Protein AF-0000000076640453 (afdb_homodimer)

Structure (mmCIF, N/CA/C/O backbone):
data_AF-0000000076640453-model_v1
#
loop_
_entity.id
_entity.type
_entity.pdbx_description
1 polymer 'DUF3467 domain-containing protein'
#
loop_
_atom_site.group_PDB
_atom_site.id
_atom_site.type_symbol
_atom_site.label_atom_id
_atom_site.label_alt_id
_atom_site.label_comp_id
_atom_site.label_asym_id
_atom_site.label_entity_id
_atom_site.label_seq_id
_atom_site.pdbx_PDB_ins_code
_atom_site.Cartn_x
_atom_site.Cartn_y
_atom_si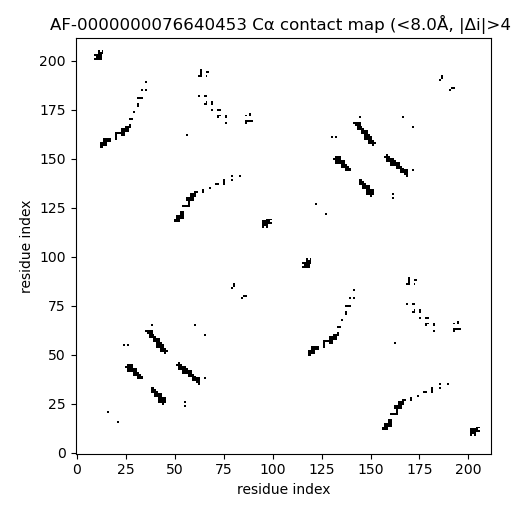te.Cartn_z
_atom_site.occupancy
_atom_site.B_iso_or_equiv
_atom_site.auth_seq_id
_atom_site.auth_comp_id
_atom_site.auth_asym_id
_atom_site.auth_atom_id
_atom_site.pdbx_PDB_model_num
ATOM 1 N N . MET A 1 1 ? 9.758 -6.062 50.562 1 27.89 1 MET A N 1
ATOM 2 C CA . MET A 1 1 ? 10.445 -5.559 49.375 1 27.89 1 MET A CA 1
ATOM 3 C C . MET A 1 1 ? 9.625 -5.84 48.125 1 27.89 1 MET A C 1
ATOM 5 O O . MET A 1 1 ? 9.312 -6.992 47.812 1 27.89 1 MET A O 1
ATOM 9 N N . ALA A 1 2 ? 8.633 -5.082 47.75 1 31.97 2 ALA A N 1
ATOM 10 C CA . ALA A 1 2 ? 7.531 -5.254 46.812 1 31.97 2 ALA A CA 1
ATOM 11 C C . ALA A 1 2 ? 8.047 -5.664 45.438 1 31.97 2 ALA A C 1
ATOM 13 O O . ALA A 1 2 ? 9.023 -5.102 44.938 1 31.97 2 ALA A O 1
ATOM 14 N N . ASP A 1 3 ? 8.039 -6.996 45.031 1 33.72 3 ASP A N 1
ATOM 15 C CA . ASP A 1 3 ? 8.477 -7.68 43.844 1 33.72 3 ASP A CA 1
ATOM 16 C C . ASP A 1 3 ? 8 -6.945 42.594 1 33.72 3 ASP A C 1
ATOM 18 O O . ASP A 1 3 ? 6.797 -6.785 42.375 1 33.72 3 ASP A O 1
ATOM 22 N N . GLN A 1 4 ? 8.516 -5.703 42.312 1 32.06 4 GLN A N 1
ATOM 23 C CA . GLN A 1 4 ? 8.484 -4.945 41.062 1 32.06 4 GLN A CA 1
ATOM 24 C C . GLN A 1 4 ? 8.562 -5.871 39.844 1 32.06 4 GLN A C 1
ATOM 26 O O . GLN A 1 4 ? 9.609 -5.988 39.219 1 32.06 4 GLN A O 1
ATOM 31 N N . THR A 1 5 ? 8.336 -7.168 40.031 1 32.59 5 THR A N 1
ATOM 32 C CA . THR A 1 5 ? 8.242 -7.988 38.844 1 32.59 5 THR A CA 1
ATOM 33 C C . THR A 1 5 ? 7.402 -7.293 37.781 1 32.59 5 THR A C 1
ATOM 35 O O . THR A 1 5 ? 6.176 -7.23 37.906 1 32.59 5 THR A O 1
ATOM 38 N N . GLN A 1 6 ? 7.703 -5.969 37.656 1 31.91 6 GLN A N 1
ATOM 39 C CA . GLN A 1 6 ? 7.145 -5.281 36.5 1 31.91 6 GLN A CA 1
ATOM 40 C C . GLN A 1 6 ? 6.957 -6.242 35.344 1 31.91 6 GLN A C 1
ATOM 42 O O . GLN A 1 6 ? 7.922 -6.832 34.844 1 31.91 6 GLN A O 1
ATOM 47 N N . ASP A 1 7 ? 6.109 -7.242 35.5 1 33.09 7 ASP A N 1
ATOM 48 C CA . ASP A 1 7 ? 5.637 -8.125 34.438 1 33.09 7 ASP A CA 1
ATOM 49 C C . ASP A 1 7 ? 5.805 -7.469 33.062 1 33.09 7 ASP A C 1
ATOM 51 O O . ASP A 1 7 ? 5.203 -6.43 32.781 1 33.09 7 ASP A O 1
ATOM 55 N N . MET A 1 8 ? 7.012 -7.238 32.625 1 33.31 8 MET A N 1
ATOM 56 C CA . MET A 1 8 ? 7.27 -6.855 31.234 1 33.31 8 MET A CA 1
ATOM 57 C C . MET A 1 8 ? 6.195 -7.41 30.312 1 33.31 8 MET A C 1
ATOM 59 O O . MET A 1 8 ? 6.148 -8.617 30.062 1 33.31 8 MET A O 1
ATOM 63 N N . LYS A 1 9 ? 4.965 -7.324 30.609 1 36.38 9 LYS A N 1
ATOM 64 C CA . LYS A 1 9 ? 3.846 -7.73 29.766 1 36.38 9 LYS A CA 1
ATOM 65 C C . LYS A 1 9 ? 4.25 -7.754 28.297 1 36.38 9 LYS A C 1
ATOM 67 O O . LYS A 1 9 ? 4.965 -6.867 27.828 1 36.38 9 LYS A O 1
ATOM 72 N N . GLN A 1 10 ? 4.559 -8.719 27.594 1 39.94 10 GLN A N 1
ATOM 73 C CA . GLN A 1 10 ? 4.859 -9.023 26.203 1 39.94 10 GLN A CA 1
ATOM 74 C C . GLN A 1 10 ? 4.254 -7.98 25.266 1 39.94 10 GLN A C 1
ATOM 76 O O . GLN A 1 10 ? 3.064 -7.668 25.359 1 39.94 10 GLN A O 1
ATOM 81 N N . GLY A 1 11 ? 4.977 -6.836 24.891 1 45.69 11 GLY A N 1
ATOM 82 C CA . GLY A 1 11 ? 4.879 -5.473 24.406 1 45.69 11 GLY A CA 1
ATOM 83 C C . GLY A 1 11 ? 3.855 -5.305 23.297 1 45.69 11 GLY A C 1
ATOM 84 O O . GLY A 1 11 ? 4.148 -5.562 22.125 1 45.69 11 GLY A O 1
ATOM 85 N N . GLN A 1 12 ? 2.588 -5.645 23.438 1 55.88 12 GLN A N 1
ATOM 86 C CA . GLN A 1 12 ? 1.529 -5.352 22.469 1 55.88 12 GLN A CA 1
ATOM 87 C C . GLN A 1 12 ? 1.589 -3.898 22.016 1 55.88 12 GLN A C 1
ATOM 89 O O . GLN A 1 12 ? 1.534 -2.979 22.828 1 55.88 12 GLN A O 1
ATOM 94 N N . VAL A 1 13 ? 2.305 -3.695 20.891 1 65.56 13 VAL A N 1
ATOM 95 C CA . VAL A 1 13 ? 2.361 -2.346 20.344 1 65.56 13 VAL A CA 1
ATOM 96 C C . VAL A 1 13 ? 0.947 -1.814 20.125 1 65.56 13 VAL A C 1
ATOM 98 O O . VAL A 1 13 ? 0.112 -2.48 19.5 1 65.56 13 VAL A O 1
ATOM 101 N N . GLU A 1 14 ? 0.55 -0.995 20.953 1 85.56 14 GLU A N 1
ATOM 102 C CA . GLU A 1 14 ? -0.706 -0.286 20.719 1 85.56 14 GLU A CA 1
ATOM 103 C C . GLU A 1 14 ? -0.638 0.571 19.469 1 85.56 14 GLU A C 1
ATOM 105 O O . GLU A 1 14 ? 0.328 1.311 19.266 1 85.56 14 GLU A O 1
ATOM 110 N N . ILE A 1 15 ? -1.618 0.378 18.578 1 91.31 15 ILE A N 1
ATOM 111 C CA . ILE A 1 15 ? -1.648 1.134 17.328 1 91.31 15 ILE A CA 1
ATOM 112 C C . ILE A 1 15 ? -2.586 2.33 17.469 1 91.31 15 ILE A C 1
ATOM 114 O O . ILE A 1 15 ? -3.744 2.178 17.875 1 91.31 15 ILE A O 1
ATOM 118 N N . GLU A 1 16 ? -2.039 3.457 17.328 1 94.31 16 GLU A N 1
ATOM 119 C CA . GLU A 1 16 ? -2.824 4.688 17.328 1 94.31 16 GLU A CA 1
ATOM 120 C C . GLU A 1 16 ? -3.262 5.059 15.914 1 94.31 16 GLU A C 1
ATOM 122 O O . GLU A 1 16 ? -2.459 5.016 14.984 1 94.31 16 GLU A O 1
ATOM 127 N N . LEU A 1 17 ? -4.535 5.445 15.797 1 95.81 17 LEU A N 1
ATOM 128 C CA . LEU A 1 17 ? -5.105 5.902 14.539 1 95.81 17 LEU A CA 1
ATOM 129 C C . LEU A 1 17 ? -5.477 7.379 14.609 1 95.81 17 LEU A C 1
ATOM 131 O O . LEU A 1 17 ? -6.512 7.738 15.172 1 95.81 17 LEU A O 1
ATOM 135 N N . PRO A 1 18 ? -4.648 8.219 14.023 1 95.5 18 PRO A N 1
ATOM 136 C CA . PRO A 1 18 ? -4.996 9.641 14.031 1 95.5 18 PRO A CA 1
ATOM 137 C C . PRO A 1 18 ? -6.312 9.93 13.312 1 95.5 18 PRO A C 1
ATOM 139 O O . PRO A 1 18 ? -6.637 9.266 12.32 1 95.5 18 PRO A O 1
ATOM 142 N N . GLU A 1 19 ? -6.969 10.93 13.75 1 95.19 19 GLU A N 1
ATOM 143 C CA . GLU A 1 19 ? -8.258 11.312 13.188 1 95.19 19 GLU A CA 1
ATOM 144 C C . GLU A 1 19 ? -8.141 11.617 11.695 1 95.19 19 GLU A C 1
ATOM 146 O O . GLU A 1 19 ? -9.023 11.258 10.914 1 95.19 19 GLU A O 1
ATOM 151 N N . GLU A 1 20 ? -7.043 12.227 11.305 1 95.12 20 GLU A N 1
ATOM 152 C CA . GLU A 1 20 ? -6.859 12.656 9.922 1 95.12 20 GLU A CA 1
ATOM 153 C C . GLU A 1 20 ? -6.738 11.461 8.984 1 95.12 20 GLU A C 1
ATOM 155 O O . GLU A 1 20 ? -6.961 11.586 7.777 1 95.12 20 GLU A O 1
ATOM 160 N N . GLU A 1 21 ? -6.445 10.289 9.586 1 96.94 21 GLU A N 1
ATOM 161 C CA . GLU A 1 21 ? -6.277 9.094 8.766 1 96.94 21 GLU A CA 1
ATOM 162 C C . GLU A 1 21 ? -7.441 8.125 8.953 1 96.94 21 GLU A C 1
ATOM 164 O O . GLU A 1 21 ? -7.523 7.098 8.273 1 96.94 21 GLU A O 1
ATOM 169 N N . ALA A 1 22 ? -8.32 8.43 9.844 1 95.56 22 ALA A N 1
ATOM 170 C CA . ALA A 1 22 ? -9.344 7.484 10.273 1 95.56 22 ALA A CA 1
ATOM 171 C C . ALA A 1 22 ? -10.289 7.137 9.133 1 95.56 22 ALA A C 1
ATOM 173 O O . ALA A 1 22 ? -10.719 5.984 9 1 95.56 22 ALA A O 1
ATOM 174 N N . SER A 1 23 ? -10.57 8.055 8.305 1 96.06 23 SER A N 1
ATOM 175 C CA . SER A 1 23 ? -11.516 7.824 7.215 1 96.06 23 SER A CA 1
ATOM 176 C C . SER A 1 23 ? -10.836 7.125 6.039 1 96.06 23 SER A C 1
ATOM 178 O O . SER A 1 23 ? -11.5 6.496 5.219 1 96.06 23 SER A O 1
ATOM 180 N N . GLY A 1 24 ? -9.5 7.234 5.98 1 97.94 24 GLY A N 1
ATOM 181 C CA . GLY A 1 24 ? -8.75 6.645 4.883 1 97.94 24 GLY A CA 1
ATOM 182 C C . GLY A 1 24 ? -8.773 7.484 3.621 1 97.94 24 GLY A C 1
ATOM 183 O O . GLY A 1 24 ? -9.539 8.445 3.525 1 97.94 24 GLY A O 1
ATOM 184 N N . THR A 1 25 ? -7.922 7.156 2.756 1 98.38 25 THR A N 1
ATOM 185 C CA . THR A 1 25 ? -7.844 7.805 1.45 1 98.38 25 THR A CA 1
ATOM 186 C C . THR A 1 25 ? -8.016 6.785 0.329 1 98.38 25 THR A C 1
ATOM 188 O O . THR A 1 25 ? -7.348 5.746 0.32 1 98.38 25 THR A O 1
ATOM 191 N N . TYR A 1 26 ? -8.867 7.082 -0.563 1 97.56 26 TYR A N 1
ATOM 192 C CA . TYR A 1 26 ? -9.164 6.18 -1.67 1 97.56 26 TYR A CA 1
ATOM 193 C C . TYR A 1 26 ? -8.109 6.289 -2.762 1 97.56 26 TYR A C 1
ATOM 195 O O . TYR A 1 26 ? -7.633 7.383 -3.066 1 97.56 26 TYR A O 1
ATOM 203 N N . SER A 1 27 ? -7.781 5.145 -3.332 1 97.81 27 SER A N 1
ATOM 204 C CA . SER A 1 27 ? -6.934 5.086 -4.52 1 97.81 27 SER A CA 1
ATOM 205 C C . SER A 1 27 ? -7.402 4.004 -5.48 1 97.81 27 SER A C 1
ATOM 207 O O . SER A 1 27 ? -7.77 2.904 -5.055 1 97.81 27 SER A O 1
ATOM 209 N N . ASN A 1 28 ? -7.359 4.402 -6.77 1 95.56 28 ASN A N 1
ATOM 210 C CA . ASN A 1 28 ? -7.758 3.41 -7.762 1 95.56 28 ASN A CA 1
ATOM 211 C C . ASN A 1 28 ? -6.605 3.049 -8.688 1 95.56 28 ASN A C 1
ATOM 213 O O . ASN A 1 28 ? -6.77 2.244 -9.609 1 95.56 28 ASN A O 1
ATOM 217 N N . LEU A 1 29 ? -5.508 3.564 -8.477 1 94.75 29 LEU A N 1
ATOM 218 C CA . LEU A 1 29 ? -4.285 3.27 -9.211 1 94.75 29 LEU A CA 1
ATOM 219 C C . LEU A 1 29 ? -3.068 3.334 -8.297 1 94.75 29 LEU A C 1
ATOM 221 O O . LEU A 1 29 ? -2.998 4.188 -7.41 1 94.75 29 LEU A O 1
ATOM 225 N N . VAL A 1 30 ? -2.1 2.416 -8.547 1 97.5 30 VAL A N 1
ATOM 226 C CA . VAL A 1 30 ? -0.835 2.471 -7.82 1 97.5 30 VAL A CA 1
ATOM 227 C C . VAL A 1 30 ? 0.33 2.305 -8.789 1 97.5 30 VAL A C 1
ATOM 229 O O . VAL A 1 30 ? 0.356 1.36 -9.586 1 97.5 30 VAL A O 1
ATOM 232 N N . MET A 1 31 ? 1.195 3.232 -8.656 1 97.5 31 MET A N 1
ATOM 233 C CA . MET A 1 31 ? 2.438 3.109 -9.414 1 97.5 31 MET A CA 1
ATOM 234 C C . MET A 1 31 ? 3.594 2.705 -8.508 1 97.5 31 MET A C 1
ATOM 236 O O . MET A 1 31 ? 3.787 3.301 -7.441 1 97.5 31 MET A O 1
ATOM 240 N N . ILE A 1 32 ? 4.367 1.732 -8.977 1 98.44 32 ILE A N 1
ATOM 241 C CA . ILE A 1 32 ? 5.441 1.188 -8.148 1 98.44 32 ILE A CA 1
ATOM 242 C C . ILE A 1 32 ? 6.785 1.438 -8.82 1 98.44 32 ILE A C 1
ATOM 244 O O . ILE A 1 32 ? 6.945 1.179 -10.016 1 98.44 32 ILE A O 1
ATOM 248 N N . SER A 1 33 ? 7.676 1.973 -8.086 1 97.56 33 SER A N 1
ATOM 249 C CA . SER A 1 33 ? 9.078 2.092 -8.484 1 97.56 33 SER A CA 1
ATOM 250 C C . SER A 1 33 ? 10.008 1.594 -7.379 1 97.56 33 SER A C 1
ATOM 252 O O . SER A 1 33 ? 9.586 1.443 -6.23 1 97.56 33 SER A O 1
ATOM 254 N N . HIS A 1 34 ? 11.242 1.23 -7.7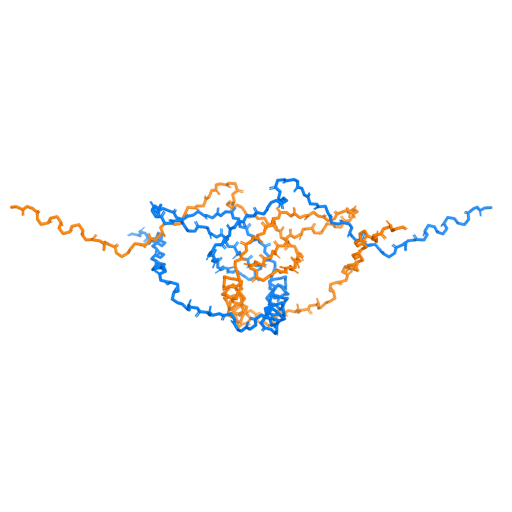85 1 97.38 34 HIS A N 1
ATOM 255 C CA . HIS A 1 34 ? 12.156 0.744 -6.762 1 97.38 34 HIS A CA 1
ATOM 256 C C . HIS A 1 34 ? 13.602 1.092 -7.105 1 97.38 34 HIS A C 1
ATOM 258 O O . HIS A 1 34 ? 13.922 1.354 -8.266 1 97.38 34 HIS A O 1
ATOM 264 N N . SER A 1 35 ? 14.375 1.232 -6.098 1 96.25 35 SER A N 1
ATOM 265 C CA . SER A 1 35 ? 15.836 1.237 -6.129 1 96.25 35 SER A CA 1
ATOM 266 C C . SER A 1 35 ? 16.406 0.044 -5.371 1 96.25 35 SER A C 1
ATOM 268 O O . SER A 1 35 ? 15.672 -0.856 -4.969 1 96.25 35 SER A O 1
ATOM 270 N N . ALA A 1 36 ? 17.719 -0.018 -5.199 1 95.38 36 ALA A N 1
ATOM 271 C CA . ALA A 1 36 ? 18.344 -1.121 -4.473 1 95.38 36 ALA A CA 1
ATOM 272 C C . ALA A 1 36 ? 17.953 -1.103 -3 1 95.38 36 ALA A C 1
ATOM 274 O O . ALA A 1 36 ? 17.953 -2.145 -2.338 1 95.38 36 ALA A O 1
ATOM 275 N N . SER A 1 37 ? 17.516 0.067 -2.547 1 95.81 37 SER A N 1
ATOM 276 C CA . SER A 1 37 ? 17.328 0.171 -1.103 1 95.81 37 SER A CA 1
ATOM 277 C C . SER A 1 37 ? 15.875 0.426 -0.74 1 95.81 37 SER A C 1
ATOM 279 O O . SER A 1 37 ? 15.484 0.285 0.421 1 95.81 37 SER A O 1
ATOM 281 N N . GLU A 1 38 ? 15.031 0.809 -1.772 1 97.25 38 GLU A N 1
ATOM 282 C CA . GLU A 1 38 ? 13.672 1.191 -1.382 1 97.25 38 GLU A CA 1
ATOM 283 C C . GLU A 1 38 ? 12.672 0.87 -2.484 1 97.25 38 GLU A C 1
ATOM 285 O O . GLU A 1 38 ? 13.039 0.782 -3.658 1 97.25 38 GLU A O 1
ATOM 290 N N . PHE A 1 39 ? 11.445 0.645 -2.066 1 98.56 39 PHE A N 1
ATOM 291 C CA . PHE A 1 39 ? 10.25 0.616 -2.902 1 98.56 39 PHE A CA 1
ATOM 292 C C . PHE A 1 39 ? 9.383 1.842 -2.646 1 98.56 39 PHE A C 1
ATOM 294 O O . PHE A 1 39 ? 9.18 2.238 -1.498 1 98.56 39 PHE A O 1
ATOM 301 N N . ILE A 1 40 ? 8.938 2.438 -3.756 1 98.69 40 ILE A N 1
ATOM 302 C CA . ILE A 1 40 ? 8.039 3.582 -3.68 1 98.69 40 ILE A CA 1
ATOM 303 C C . ILE A 1 40 ? 6.68 3.211 -4.273 1 98.69 40 ILE A C 1
ATOM 305 O O . ILE A 1 40 ? 6.605 2.723 -5.402 1 98.69 40 ILE A O 1
ATOM 309 N N . LEU A 1 41 ? 5.641 3.369 -3.467 1 98.81 41 LEU A N 1
ATOM 310 C CA . LEU A 1 41 ? 4.266 3.186 -3.922 1 98.81 41 LEU A CA 1
ATOM 311 C C . LEU A 1 41 ? 3.537 4.523 -4 1 98.81 41 LEU A C 1
ATOM 313 O O . LEU A 1 41 ? 3.234 5.133 -2.973 1 98.81 41 LEU A O 1
ATOM 317 N N . ASP A 1 42 ? 3.254 4.977 -5.168 1 98.44 42 ASP A N 1
ATOM 318 C CA . ASP A 1 42 ? 2.414 6.156 -5.367 1 98.44 42 ASP A CA 1
ATOM 319 C C . ASP A 1 42 ? 0.951 5.762 -5.551 1 98.44 42 ASP A C 1
ATOM 321 O O . ASP A 1 42 ? 0.575 5.215 -6.59 1 98.44 42 ASP A O 1
ATOM 325 N N . PHE A 1 43 ? 0.174 6.016 -4.531 1 98.56 43 PHE A N 1
ATOM 326 C CA . PHE A 1 43 ? -1.268 5.828 -4.637 1 98.56 43 PHE A CA 1
ATOM 327 C C . PHE A 1 43 ? -1.918 7.016 -5.336 1 98.56 43 PHE A C 1
ATOM 329 O O . PHE A 1 43 ? -1.743 8.164 -4.914 1 98.56 43 PHE A O 1
ATOM 336 N N . ILE A 1 44 ? -2.697 6.684 -6.375 1 97.25 44 ILE A N 1
ATOM 337 C CA . ILE A 1 44 ? -3.236 7.73 -7.238 1 97.25 44 ILE A CA 1
ATOM 338 C C . ILE A 1 44 ? -4.754 7.582 -7.34 1 97.25 44 ILE A C 1
ATOM 340 O O . ILE A 1 44 ? -5.27 6.465 -7.402 1 97.25 44 ILE A O 1
ATOM 344 N N . SER A 1 45 ? -5.387 8.711 -7.305 1 95.19 45 SER A N 1
ATOM 345 C CA . SER A 1 45 ? -6.816 8.75 -7.59 1 95.19 45 SER A CA 1
ATOM 346 C C . SER A 1 45 ? -7.09 9.398 -8.945 1 95.19 45 SER A C 1
ATOM 348 O O . SER A 1 45 ? -6.801 10.578 -9.148 1 95.19 45 SER A O 1
ATOM 350 N N . VAL A 1 46 ? -7.598 8.602 -9.82 1 92.12 46 VAL A N 1
ATOM 351 C CA . VAL A 1 46 ? -7.973 9.07 -11.148 1 92.12 46 VAL A CA 1
ATOM 352 C C . VAL A 1 46 ? -9.469 9.391 -11.18 1 92.12 46 VAL A C 1
ATOM 354 O O . VAL A 1 46 ? -10.297 8.539 -10.852 1 92.12 46 VAL A O 1
ATOM 357 N N . MET A 1 47 ? -9.727 10.648 -11.445 1 87.25 47 MET A N 1
ATOM 358 C CA . MET A 1 47 ? -11.125 11.062 -11.492 1 87.25 47 MET A CA 1
ATOM 359 C C . MET A 1 47 ? -11.562 11.367 -12.922 1 87.25 47 MET A C 1
ATOM 361 O O . MET A 1 47 ? -10.844 12.047 -13.656 1 87.25 47 MET A O 1
ATOM 365 N N . PRO A 1 48 ? -12.773 10.836 -13.266 1 84.5 48 PRO A N 1
ATOM 366 C CA . PRO A 1 48 ? -13.289 11.195 -14.594 1 84.5 48 PRO A CA 1
ATOM 367 C C . PRO A 1 48 ? -13.477 12.703 -14.766 1 84.5 48 PRO A C 1
ATOM 369 O O . PRO A 1 48 ? -13.922 13.383 -13.836 1 84.5 48 PRO A O 1
ATOM 372 N N . GLY A 1 49 ? -13.016 13.219 -15.875 1 80.75 49 GLY A N 1
ATOM 373 C CA . GLY A 1 49 ? -13.242 14.617 -16.172 1 80.75 49 GLY A CA 1
ATOM 374 C C . GLY A 1 49 ? -12.109 15.523 -15.719 1 80.75 49 GLY A C 1
ATOM 375 O O . GLY A 1 49 ? -12.117 16.719 -15.984 1 80.75 49 GLY A O 1
ATOM 376 N N . ARG A 1 50 ? -11.289 14.984 -14.891 1 82.31 50 ARG A N 1
ATOM 377 C CA . ARG A 1 50 ? -10.133 15.766 -14.461 1 82.31 50 ARG A CA 1
ATOM 378 C C . ARG A 1 50 ? -8.906 15.438 -15.312 1 82.31 50 ARG A C 1
ATOM 380 O O . ARG A 1 50 ? -8.625 14.273 -15.57 1 82.31 50 ARG A O 1
ATOM 387 N N . PRO A 1 51 ? -8.266 16.453 -15.852 1 79.19 51 PRO A N 1
ATOM 388 C CA . PRO A 1 51 ? -7.141 16.203 -16.766 1 79.19 51 PRO A CA 1
ATOM 389 C C . PRO A 1 51 ? -5.93 15.602 -16.062 1 79.19 51 PRO A C 1
ATOM 391 O O . PRO A 1 51 ? -5.082 14.984 -16.703 1 79.19 51 PRO A O 1
ATOM 394 N N . LYS A 1 52 ? -5.828 15.906 -14.766 1 87.81 52 LYS A N 1
ATOM 395 C CA . LYS A 1 52 ? -4.664 15.391 -14.055 1 87.81 52 LYS A CA 1
ATOM 396 C C . LYS A 1 52 ? -5.082 14.406 -12.961 1 87.81 52 LYS A C 1
ATOM 398 O O . LYS A 1 52 ? -6.102 14.602 -12.297 1 87.81 52 LYS A O 1
ATOM 403 N N . ALA A 1 53 ? -4.27 13.352 -12.859 1 91.06 53 ALA A N 1
ATOM 404 C CA . ALA A 1 53 ? -4.391 12.461 -11.711 1 91.06 53 ALA A CA 1
ATOM 405 C C . ALA A 1 53 ? -3.492 12.914 -10.562 1 91.06 53 ALA A C 1
ATOM 407 O O . ALA A 1 53 ? -2.463 13.555 -10.789 1 91.06 53 ALA A O 1
ATOM 408 N N . LYS A 1 54 ? -3.91 12.656 -9.375 1 94.06 54 LYS A N 1
ATOM 409 C CA . LYS A 1 54 ? -3.186 13.164 -8.211 1 94.06 54 LYS A CA 1
ATOM 410 C C . LYS A 1 54 ? -2.652 12.016 -7.359 1 94.06 54 LYS A C 1
ATOM 412 O O . LYS A 1 54 ? -3.377 11.062 -7.074 1 94.06 54 LYS A O 1
ATOM 417 N N . VAL A 1 55 ? -1.345 12.133 -7.02 1 97.5 55 VAL A N 1
ATOM 418 C CA . VAL A 1 55 ? -0.821 11.258 -5.977 1 97.5 55 VAL A CA 1
ATOM 419 C C . VAL A 1 55 ? -1.417 11.656 -4.625 1 97.5 55 VAL A C 1
ATOM 421 O O . VAL A 1 55 ? -1.158 12.75 -4.125 1 97.5 55 VAL A O 1
ATOM 424 N N . VAL A 1 56 ? -2.195 10.781 -4.078 1 97.69 56 VAL A N 1
ATOM 425 C CA . VAL A 1 56 ? -2.863 11.102 -2.822 1 97.69 56 VAL A CA 1
ATOM 426 C C . VAL A 1 56 ? -1.961 10.734 -1.647 1 97.69 56 VAL A C 1
ATOM 428 O O . VAL A 1 56 ? -1.99 11.391 -0.604 1 97.69 56 VAL A O 1
ATOM 431 N N . LYS A 1 57 ? -1.188 9.578 -1.821 1 98.5 57 LYS A N 1
ATOM 432 C CA . LYS A 1 57 ? -0.194 9.18 -0.83 1 98.5 57 LYS A CA 1
ATOM 433 C C . LYS A 1 57 ? 0.998 8.492 -1.491 1 98.5 57 LYS A C 1
ATOM 435 O O . LYS A 1 57 ? 0.827 7.699 -2.42 1 98.5 57 LYS A O 1
ATOM 440 N N . ARG A 1 58 ? 2.191 8.898 -0.996 1 98.81 58 ARG A N 1
ATOM 441 C CA . ARG A 1 58 ? 3.406 8.203 -1.403 1 98.81 58 ARG A CA 1
ATOM 442 C C . ARG A 1 58 ? 4.035 7.461 -0.227 1 98.81 58 ARG A C 1
ATOM 444 O O . ARG A 1 58 ? 4.367 8.07 0.791 1 98.81 58 ARG A O 1
ATOM 451 N N . MET A 1 59 ? 4.117 6.113 -0.388 1 98.81 59 MET A N 1
ATOM 452 C CA . MET A 1 59 ? 4.684 5.289 0.676 1 98.81 59 MET A CA 1
ATOM 453 C C . MET A 1 59 ? 6.09 4.82 0.31 1 98.81 59 MET A C 1
ATOM 455 O O . MET A 1 59 ? 6.352 4.477 -0.844 1 98.81 59 MET A O 1
ATOM 459 N N . VAL A 1 60 ? 6.922 4.809 1.296 1 98.75 60 VAL 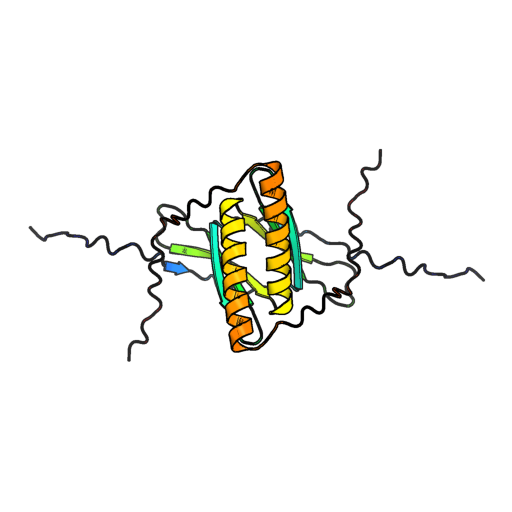A N 1
ATOM 460 C CA . VAL A 1 60 ? 8.289 4.324 1.128 1 98.75 60 VAL A CA 1
ATOM 461 C C . VAL A 1 60 ? 8.508 3.09 2 1 98.75 60 VAL A C 1
ATOM 463 O O . VAL A 1 60 ? 8.289 3.133 3.213 1 98.75 60 VAL A O 1
ATOM 466 N N . LEU A 1 61 ? 8.969 1.992 1.409 1 98 61 LEU A N 1
ATOM 467 C CA . LEU A 1 61 ? 9.227 0.731 2.096 1 98 61 LEU A CA 1
ATOM 468 C C . LEU A 1 61 ? 10.617 0.202 1.764 1 98 61 LEU A C 1
ATOM 470 O O . LEU A 1 61 ? 11.164 0.505 0.701 1 98 61 LEU A O 1
ATOM 474 N N . THR A 1 62 ? 11.148 -0.556 2.656 1 97.12 62 THR A N 1
ATOM 475 C CA . THR A 1 62 ? 12.312 -1.352 2.285 1 97.12 62 THR A CA 1
ATOM 476 C C . THR A 1 62 ? 11.906 -2.537 1.416 1 97.12 62 THR A C 1
ATOM 478 O O . THR A 1 62 ? 10.727 -2.9 1.368 1 97.12 62 THR A O 1
ATOM 481 N N . PRO A 1 63 ? 12.844 -3.145 0.751 1 97.56 63 PRO A N 1
ATOM 482 C CA . PRO A 1 63 ? 12.531 -4.336 -0.042 1 97.56 63 PRO A CA 1
ATOM 483 C C . PRO A 1 63 ? 11.906 -5.453 0.791 1 97.56 63 PRO A C 1
ATOM 485 O O . PRO A 1 63 ? 10.938 -6.082 0.357 1 97.56 63 PRO A O 1
ATOM 488 N N . ASP A 1 64 ? 12.398 -5.609 1.965 1 95.88 64 ASP A N 1
ATOM 489 C CA . ASP A 1 64 ? 11.836 -6.625 2.85 1 95.88 64 ASP A CA 1
ATOM 490 C C . ASP A 1 64 ? 10.383 -6.328 3.184 1 95.88 64 ASP A C 1
ATOM 492 O O . ASP A 1 64 ? 9.523 -7.215 3.109 1 95.88 64 ASP A O 1
ATOM 496 N N . HIS A 1 65 ? 10.125 -5.105 3.525 1 96.38 65 HIS A N 1
ATOM 497 C CA . HIS A 1 65 ? 8.773 -4.715 3.902 1 96.38 65 HIS A CA 1
ATOM 498 C C . HIS A 1 65 ? 7.828 -4.777 2.707 1 96.38 65 HIS A C 1
ATOM 500 O O . HIS A 1 65 ? 6.652 -5.121 2.855 1 96.38 65 HIS A O 1
ATOM 506 N N . ALA A 1 66 ? 8.32 -4.43 1.53 1 97.81 66 ALA A N 1
ATOM 507 C CA . ALA A 1 66 ? 7.523 -4.535 0.313 1 97.81 66 ALA A CA 1
ATOM 508 C C . ALA A 1 66 ? 7.141 -5.984 0.033 1 97.81 66 ALA A C 1
ATOM 510 O O . ALA A 1 66 ? 5.996 -6.273 -0.321 1 97.81 66 ALA A O 1
ATOM 511 N N . LYS A 1 67 ? 8.086 -6.859 0.228 1 97.38 67 LYS A N 1
ATOM 512 C CA . LYS A 1 67 ? 7.824 -8.281 0.017 1 97.38 67 LYS A CA 1
ATOM 513 C C . LYS A 1 67 ? 6.805 -8.805 1.021 1 97.38 67 LYS A C 1
ATOM 515 O O . LYS A 1 67 ? 5.902 -9.562 0.658 1 97.38 67 LYS A O 1
ATOM 520 N N . ARG A 1 68 ? 6.945 -8.438 2.223 1 96.62 68 ARG A N 1
ATOM 521 C CA . ARG A 1 68 ? 5.977 -8.82 3.246 1 96.62 68 ARG A CA 1
ATOM 522 C C . ARG A 1 68 ? 4.582 -8.312 2.9 1 96.62 68 ARG A C 1
ATOM 524 O O . ARG A 1 68 ? 3.594 -9.031 3.076 1 96.62 68 ARG A O 1
ATOM 531 N N . LEU A 1 69 ? 4.531 -7.062 2.467 1 97.44 69 LEU A N 1
ATOM 532 C CA . LEU A 1 69 ? 3.248 -6.516 2.049 1 97.44 69 LEU A CA 1
ATOM 533 C C . LEU A 1 69 ? 2.645 -7.34 0.919 1 97.44 69 LEU A C 1
ATOM 535 O O . LEU A 1 69 ? 1.454 -7.66 0.945 1 97.44 69 LEU A O 1
ATOM 539 N N . ALA A 1 70 ? 3.443 -7.66 -0.068 1 97.75 70 ALA A N 1
ATOM 540 C CA . ALA A 1 70 ? 2.963 -8.438 -1.205 1 97.75 70 ALA A CA 1
ATOM 541 C C . ALA A 1 70 ? 2.391 -9.781 -0.749 1 97.75 70 ALA A C 1
ATOM 543 O O . ALA A 1 70 ? 1.316 -10.188 -1.196 1 97.75 70 ALA A O 1
ATOM 544 N N . ASN A 1 71 ? 3.107 -10.43 0.132 1 96.94 71 ASN A N 1
ATOM 545 C CA . ASN A 1 71 ? 2.66 -11.719 0.644 1 96.94 71 ASN A CA 1
ATOM 546 C C . ASN A 1 71 ? 1.356 -11.594 1.428 1 96.94 71 ASN A C 1
ATOM 548 O O . ASN A 1 71 ? 0.438 -12.398 1.25 1 96.94 71 ASN A O 1
ATOM 552 N N . ALA A 1 72 ? 1.325 -10.602 2.291 1 97.19 72 ALA A N 1
ATOM 553 C CA . ALA A 1 72 ? 0.128 -10.367 3.096 1 97.19 72 ALA A CA 1
ATOM 554 C C . ALA A 1 72 ? -1.075 -10.055 2.211 1 97.19 72 ALA A C 1
ATOM 556 O O . ALA A 1 72 ? -2.176 -10.562 2.447 1 97.19 72 ALA A O 1
ATOM 557 N N . LEU A 1 73 ? -0.843 -9.188 1.23 1 98 73 LEU A N 1
ATOM 558 C CA . LEU A 1 73 ? -1.916 -8.812 0.315 1 98 73 LEU A CA 1
ATOM 559 C C . LEU A 1 73 ? -2.412 -10.023 -0.464 1 98 73 LEU A C 1
ATOM 561 O O . LEU A 1 73 ? -3.621 -10.227 -0.605 1 98 73 LEU A O 1
ATOM 565 N N . SER A 1 74 ? -1.549 -10.812 -0.913 1 97.94 74 SER A N 1
ATOM 566 C CA . SER A 1 74 ? -1.908 -12.016 -1.653 1 97.94 74 SER A CA 1
ATOM 567 C C . SER A 1 74 ? -2.736 -12.969 -0.793 1 97.94 74 SER A C 1
ATOM 569 O O . SER A 1 74 ? -3.729 -13.531 -1.261 1 97.94 74 SER A O 1
ATOM 571 N N . GLU A 1 75 ? -2.293 -13.148 0.407 1 97.88 75 GLU A N 1
ATOM 572 C CA . GLU A 1 75 ? -3.027 -14.008 1.33 1 97.88 75 GLU A CA 1
ATOM 573 C C . GLU A 1 75 ? -4.434 -13.477 1.58 1 97.88 75 GLU A C 1
ATOM 575 O O . GLU A 1 75 ? -5.398 -14.242 1.608 1 97.88 75 GLU A O 1
ATOM 580 N N . ASN A 1 76 ? -4.535 -12.172 1.778 1 97.88 76 ASN A N 1
ATOM 581 C CA . ASN A 1 76 ? -5.84 -11.562 2.033 1 97.88 76 ASN A CA 1
ATOM 582 C C . ASN A 1 76 ? -6.742 -11.641 0.807 1 97.88 76 ASN A C 1
ATOM 584 O O . ASN A 1 76 ? -7.957 -11.82 0.934 1 97.88 76 ASN A O 1
ATOM 588 N N . ILE A 1 77 ? -6.191 -11.516 -0.351 1 97.81 77 ILE A N 1
ATOM 589 C CA . ILE A 1 77 ? -6.957 -11.633 -1.588 1 97.81 77 ILE A CA 1
ATOM 590 C C . ILE A 1 77 ? -7.488 -13.055 -1.732 1 97.81 77 ILE A C 1
ATOM 592 O O . ILE A 1 77 ? -8.648 -13.258 -2.105 1 97.81 77 ILE A O 1
ATOM 596 N N . ARG A 1 78 ? -6.641 -14 -1.455 1 97.88 78 ARG A N 1
ATOM 597 C CA . ARG A 1 78 ? -7.082 -15.391 -1.499 1 97.88 78 ARG A CA 1
ATOM 598 C C . ARG A 1 78 ? -8.258 -15.617 -0.558 1 97.88 78 ARG A C 1
ATOM 600 O O . ARG A 1 78 ? -9.242 -16.25 -0.936 1 97.88 78 ARG A O 1
ATOM 607 N N . ARG A 1 79 ? -8.148 -15.133 0.592 1 97.56 79 ARG A N 1
ATOM 608 C CA . ARG A 1 79 ? -9.219 -15.266 1.574 1 97.56 79 ARG A CA 1
ATOM 609 C C . ARG A 1 79 ? -10.492 -14.586 1.088 1 97.56 79 ARG A C 1
ATOM 611 O O . ARG A 1 79 ? -11.586 -15.141 1.216 1 97.56 79 ARG A O 1
ATOM 618 N N . PHE A 1 80 ? -10.367 -13.398 0.595 1 97.94 80 PHE A N 1
ATOM 619 C CA . PHE A 1 80 ? -11.5 -12.664 0.045 1 97.94 80 PHE A CA 1
ATOM 620 C C . PHE A 1 80 ? -12.203 -13.469 -1.04 1 97.94 80 PHE A C 1
ATOM 622 O O . PHE A 1 80 ? -13.43 -13.602 -1.031 1 97.94 80 PHE A O 1
ATOM 629 N N . GLU A 1 81 ? -11.445 -13.969 -1.939 1 97.62 81 GLU A N 1
ATOM 630 C CA . GLU A 1 81 ? -12 -14.711 -3.068 1 97.62 81 GLU A CA 1
ATOM 631 C C . GLU A 1 81 ? -12.672 -16 -2.605 1 97.62 81 GLU A C 1
ATOM 633 O O . GLU A 1 81 ? -13.664 -16.438 -3.195 1 97.62 81 GLU A O 1
ATOM 638 N N . ASN A 1 82 ? -12.141 -16.625 -1.581 1 97.5 82 ASN A N 1
ATOM 639 C CA . ASN A 1 82 ? -12.773 -17.812 -1.005 1 97.5 82 ASN A CA 1
ATOM 640 C C . ASN A 1 82 ? -14.148 -17.5 -0.432 1 97.5 82 ASN A C 1
ATOM 642 O O . ASN A 1 82 ? -15.062 -18.328 -0.497 1 97.5 82 ASN A O 1
ATOM 646 N N . GLU A 1 83 ? -14.242 -16.312 0.031 1 96.81 83 GLU A N 1
ATOM 647 C CA . GLU A 1 83 ? -15.469 -15.914 0.724 1 96.81 83 GLU A CA 1
ATOM 648 C C . GLU A 1 83 ? -16.469 -15.305 -0.243 1 96.81 83 GLU A C 1
ATOM 650 O O . GLU A 1 83 ? -17.688 -15.43 -0.043 1 96.81 83 GLU A O 1
ATOM 655 N N . ASN A 1 84 ? -16.047 -14.641 -1.26 1 96.12 84 ASN A N 1
ATOM 656 C CA . ASN A 1 84 ? -16.922 -13.812 -2.066 1 96.12 84 ASN A CA 1
ATOM 657 C C . ASN A 1 84 ? -16.891 -14.227 -3.537 1 96.12 84 ASN A C 1
ATOM 659 O O . ASN A 1 84 ? -17.672 -13.703 -4.344 1 96.12 84 ASN A O 1
ATOM 663 N N . GLY A 1 85 ? -16.047 -15.219 -3.895 1 94.31 85 GLY A N 1
ATOM 664 C CA . GLY A 1 85 ? -15.836 -15.555 -5.293 1 94.31 85 GLY A CA 1
ATOM 665 C C . GLY A 1 85 ? -14.688 -14.797 -5.926 1 94.31 85 GLY A C 1
ATOM 666 O O . GLY A 1 85 ? -14.141 -13.875 -5.32 1 94.31 85 GLY A O 1
ATOM 667 N N . PRO A 1 86 ? -14.328 -15.133 -7.156 1 94.69 86 PRO A N 1
ATOM 668 C CA . PRO A 1 86 ? -13.18 -14.516 -7.824 1 94.69 86 PRO A CA 1
ATOM 669 C C . PRO A 1 86 ? -13.367 -13.023 -8.086 1 94.69 86 PRO A C 1
ATOM 671 O O . PRO A 1 86 ? -14.484 -12.586 -8.367 1 94.69 86 PRO A O 1
ATOM 674 N N . ILE A 1 87 ? -12.273 -12.289 -7.797 1 93.06 87 ILE A N 1
ATOM 675 C CA . ILE A 1 87 ? -12.281 -10.867 -8.125 1 93.06 87 ILE A CA 1
ATOM 676 C C . ILE A 1 87 ? -12.18 -10.688 -9.641 1 93.06 87 ILE A C 1
ATOM 678 O O . ILE A 1 87 ? -11.32 -11.297 -10.289 1 93.06 87 ILE A O 1
ATOM 682 N N . SER A 1 88 ? -13.203 -10.148 -10.258 1 77.88 88 SER A N 1
ATOM 683 C CA . SER A 1 88 ? -13.242 -9.961 -11.703 1 77.88 88 SER A CA 1
ATOM 684 C C . SER A 1 88 ? -12.133 -9.016 -12.164 1 77.88 88 SER A C 1
ATOM 686 O O . SER A 1 88 ? -11.945 -7.941 -11.586 1 77.88 88 SER A O 1
ATOM 688 N N . SER A 1 89 ? -10.953 -9.445 -12.406 1 63.53 89 SER A N 1
ATOM 689 C CA . SER A 1 89 ? -9.891 -8.562 -12.875 1 63.53 89 SER A CA 1
ATOM 690 C C . SER A 1 89 ? -10.242 -7.93 -14.211 1 63.53 89 SER A C 1
ATOM 692 O O . SER A 1 89 ? -10.266 -8.609 -15.242 1 63.53 89 SER A O 1
ATOM 694 N N . ASN A 1 90 ? -11.305 -7.227 -14.289 1 53.59 90 ASN A N 1
ATOM 695 C CA . ASN A 1 90 ? -11.375 -6.566 -15.586 1 53.59 90 ASN A CA 1
ATOM 696 C C . ASN A 1 90 ? -10.062 -5.867 -15.93 1 53.59 90 ASN A C 1
ATOM 698 O O . ASN A 1 90 ? -9.648 -4.934 -15.242 1 53.59 90 ASN A O 1
ATOM 702 N N . ASP A 1 91 ? -9.117 -6.715 -16.266 1 48.78 91 ASP A N 1
ATOM 703 C CA . ASP A 1 91 ? -7.816 -6.219 -16.688 1 48.78 91 ASP A CA 1
ATOM 704 C C . ASP A 1 91 ? -7.938 -4.848 -17.344 1 48.78 91 ASP A C 1
ATOM 706 O O . ASP A 1 91 ? -6.945 -4.289 -17.812 1 48.78 91 ASP A O 1
ATOM 710 N N . GLN A 1 92 ? -8.984 -4.52 -17.969 1 45.38 92 GLN A N 1
ATOM 711 C CA . GLN A 1 92 ? -8.953 -3.354 -18.844 1 45.38 92 GLN A CA 1
ATOM 712 C C . GLN A 1 92 ? -8.828 -2.064 -18.047 1 45.38 92 GLN A C 1
ATOM 714 O O . GLN A 1 92 ? -9.773 -1.667 -17.344 1 45.38 92 GLN A O 1
ATOM 719 N N . LEU A 1 93 ? -7.816 -2.018 -17.266 1 47.72 93 LEU A N 1
ATOM 720 C CA . LEU A 1 93 ? -7.641 -0.606 -16.938 1 47.72 93 LEU A CA 1
ATOM 721 C C . LEU A 1 93 ? -7.918 0.271 -18.156 1 47.72 93 LEU A C 1
ATOM 723 O O . LEU A 1 93 ? -7.176 0.226 -19.141 1 47.72 93 LEU A O 1
ATOM 727 N N . ASP A 1 94 ? -9.055 0.338 -18.578 1 40.78 94 ASP A N 1
ATOM 728 C CA . ASP A 1 94 ? -9.312 1.16 -19.766 1 40.78 94 ASP A CA 1
ATOM 729 C C . ASP A 1 94 ? -8.695 2.549 -19.609 1 40.78 94 ASP A C 1
ATOM 731 O O . ASP A 1 94 ? -9.117 3.498 -20.281 1 40.78 94 ASP A O 1
ATOM 735 N N . VAL A 1 95 ? -8 2.77 -18.359 1 40.91 95 VAL A N 1
ATOM 736 C CA . VAL A 1 95 ? -7.508 4.137 -18.5 1 40.91 95 VAL A CA 1
ATOM 737 C C . VAL A 1 95 ? -6.215 4.137 -19.312 1 40.91 95 VAL A C 1
ATOM 739 O O . VAL A 1 95 ? -5.258 3.438 -18.969 1 40.91 95 VAL A O 1
ATOM 742 N N . PRO A 1 96 ? -6.098 4.441 -20.438 1 39.16 96 PRO A N 1
ATOM 743 C CA .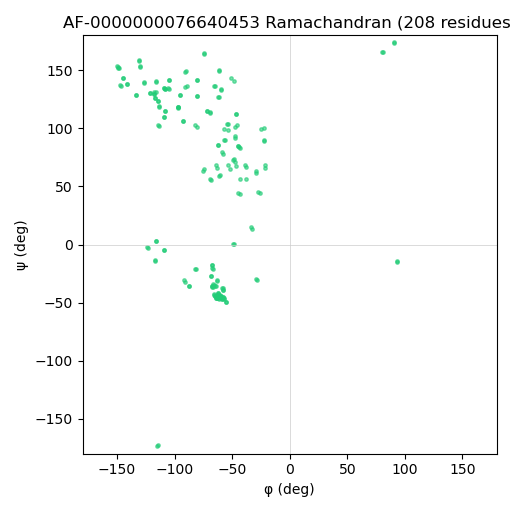 PRO A 1 96 ? -4.863 4.594 -21.203 1 39.16 96 PRO A CA 1
ATOM 744 C C . PRO A 1 96 ? -3.783 5.367 -20.453 1 39.16 96 PRO A C 1
ATOM 746 O O . PRO A 1 96 ? -4.02 6.492 -20.016 1 39.16 96 PRO A O 1
ATOM 749 N N . PHE A 1 97 ? -2.922 4.664 -19.531 1 42.25 97 PHE A N 1
ATOM 750 C CA . PHE A 1 97 ? -1.819 5.316 -18.844 1 42.25 97 PHE A CA 1
ATOM 751 C C . PHE A 1 97 ? -0.895 6.016 -19.828 1 42.25 97 PHE A C 1
ATOM 753 O O . PHE A 1 97 ? -0.115 5.359 -20.531 1 42.25 97 PHE A O 1
ATOM 760 N N . ASN A 1 98 ? -1.069 6.93 -20.484 1 35.91 98 ASN A N 1
ATOM 761 C CA . ASN A 1 98 ? -0.114 7.723 -21.25 1 35.91 98 ASN A CA 1
ATOM 762 C C . ASN A 1 98 ? 0.891 8.422 -20.344 1 35.91 98 ASN A C 1
ATOM 764 O O . ASN A 1 98 ? 0.558 9.414 -19.688 1 35.91 98 ASN A O 1
ATOM 768 N N . TYR A 1 99 ? 1.829 7.668 -19.641 1 37.41 99 TYR A N 1
ATOM 769 C CA . TYR A 1 99 ? 2.918 8.266 -18.875 1 37.41 99 TYR A CA 1
ATOM 770 C C . TYR A 1 99 ? 3.801 9.125 -19.766 1 37.41 99 TYR A C 1
ATOM 772 O O . TYR A 1 99 ? 4.488 8.609 -20.656 1 37.41 99 TYR A O 1
ATOM 780 N N . ARG A 1 100 ? 3.475 10.297 -20.109 1 33.06 100 ARG A N 1
ATOM 781 C CA . ARG A 1 100 ? 4.492 11.148 -20.734 1 33.06 100 ARG A CA 1
ATOM 782 C C . ARG A 1 100 ? 5.484 11.656 -19.688 1 33.06 100 ARG A C 1
ATOM 784 O O . ARG A 1 100 ? 5.16 12.547 -18.906 1 33.06 100 ARG A O 1
ATOM 791 N N . GLY A 1 101 ? 6.262 10.805 -19.016 1 35.69 101 GLY A N 1
ATOM 792 C CA . GLY A 1 101 ? 7.371 11.383 -18.281 1 35.69 101 GLY A CA 1
ATOM 793 C C . GLY A 1 101 ? 8.227 12.32 -19.109 1 35.69 101 GLY A C 1
ATOM 794 O O . GLY A 1 101 ? 8.125 12.336 -20.328 1 35.69 101 GLY A O 1
ATOM 795 N N . PRO A 1 102 ? 8.773 13.469 -18.531 1 32.69 102 PRO A N 1
ATOM 796 C CA . PRO A 1 102 ? 9.602 14.438 -19.25 1 32.69 102 PRO A CA 1
ATOM 797 C C . PRO A 1 102 ? 10.711 13.781 -20.078 1 32.69 102 PRO A C 1
ATOM 799 O O . PRO A 1 102 ? 11.305 12.797 -19.625 1 32.69 102 PRO A O 1
ATOM 802 N N . THR A 1 103 ? 10.57 13.648 -21.344 1 32.47 103 THR A N 1
ATOM 803 C CA . THR A 1 103 ? 11.719 13.359 -22.203 1 32.47 103 THR A CA 1
ATOM 804 C C . THR A 1 103 ? 12.891 14.273 -21.859 1 32.47 103 THR A C 1
ATOM 806 O O . THR A 1 103 ? 12.719 15.484 -21.719 1 32.47 103 THR A O 1
ATOM 809 N N . PRO A 1 104 ? 14.023 13.766 -21.297 1 33.75 104 PRO A N 1
ATOM 810 C CA . PRO A 1 104 ? 15.203 14.625 -21.203 1 33.75 104 PRO A CA 1
ATOM 811 C C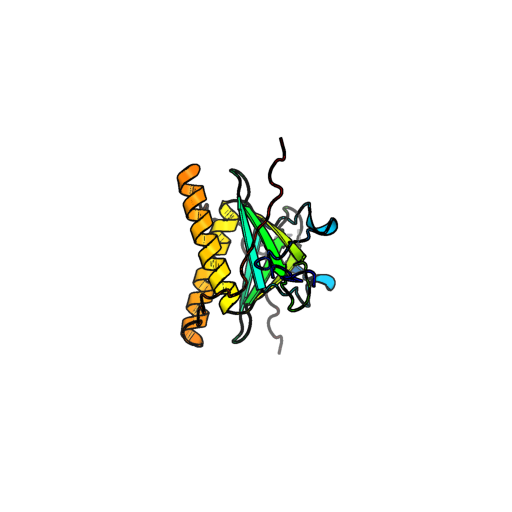 . PRO A 1 104 ? 15.469 15.414 -22.484 1 33.75 104 PRO A C 1
ATOM 813 O O . PRO A 1 104 ? 15.445 14.852 -23.578 1 33.75 104 PRO A O 1
ATOM 816 N N . GLU A 1 105 ? 14.852 16.5 -22.656 1 31.84 105 GLU A N 1
ATOM 817 C CA . GLU A 1 105 ? 15.242 17.344 -23.781 1 31.84 105 GLU A CA 1
ATOM 818 C C . GLU A 1 105 ? 16.719 17.688 -23.719 1 31.84 105 GLU A C 1
ATOM 820 O O . GLU A 1 105 ? 17.172 18.312 -22.75 1 31.84 105 GLU A O 1
ATOM 825 N N . ALA A 1 106 ? 17.719 16.875 -24.328 1 26.12 106 ALA A N 1
ATOM 826 C CA . ALA A 1 106 ? 18.969 17.484 -24.812 1 26.12 106 ALA A CA 1
ATOM 827 C C . ALA A 1 106 ? 18.734 18.266 -26.094 1 26.12 106 ALA A C 1
ATOM 829 O O . ALA A 1 106 ? 17.797 17.969 -26.844 1 26.12 106 ALA A O 1
ATOM 830 N N . MET B 1 1 ? -11.305 26.344 -43.969 1 27.59 1 MET B N 1
ATOM 831 C CA . MET B 1 1 ? -12.062 25.875 -42.812 1 27.59 1 MET B CA 1
ATOM 832 C C . MET B 1 1 ? -11.18 25.031 -41.906 1 27.59 1 MET B C 1
ATOM 834 O O . MET B 1 1 ? -10.609 24.031 -42.344 1 27.59 1 MET B O 1
ATOM 838 N N . ALA B 1 2 ? -10.391 25.531 -41 1 31.47 2 ALA B N 1
ATOM 839 C CA . ALA B 1 2 ? -9.219 25.031 -40.281 1 31.47 2 ALA B CA 1
ATOM 840 C C . ALA B 1 2 ? -9.539 23.75 -39.531 1 31.47 2 ALA B C 1
ATOM 842 O O . ALA B 1 2 ? -10.586 23.641 -38.875 1 31.47 2 ALA B O 1
ATOM 843 N N . ASP B 1 3 ? -9.203 22.484 -40.031 1 33.25 3 ASP B N 1
ATOM 844 C CA . ASP B 1 3 ? -9.438 21.109 -39.594 1 33.25 3 ASP B CA 1
ATOM 845 C C . ASP B 1 3 ? -9.117 20.953 -38.125 1 33.25 3 ASP B C 1
ATOM 847 O O . ASP B 1 3 ? -7.984 21.188 -37.688 1 33.25 3 ASP B O 1
ATOM 851 N N . GLN B 1 4 ? -9.93 21.516 -37.188 1 32.09 4 GLN B N 1
ATOM 852 C CA . GLN B 1 4 ? -10.078 21.281 -35.75 1 32.09 4 GLN B CA 1
ATOM 853 C C . GLN B 1 4 ? -9.82 19.812 -35.406 1 32.09 4 GLN B C 1
ATOM 855 O O . GLN B 1 4 ? -10.758 19.062 -35.156 1 32.09 4 GLN B O 1
ATOM 860 N N . THR B 1 5 ? -9.266 19.047 -36.312 1 32.19 5 THR B N 1
ATOM 861 C CA . THR B 1 5 ? -8.898 17.703 -35.906 1 32.19 5 THR B CA 1
ATOM 862 C C . THR B 1 5 ? -8.203 17.719 -34.562 1 32.19 5 THR B C 1
ATOM 864 O O . THR B 1 5 ? -7.047 18.125 -34.438 1 32.19 5 THR B O 1
ATOM 867 N N . GLN B 1 6 ? -8.82 18.531 -33.656 1 32.09 6 GLN B N 1
ATOM 868 C CA . GLN B 1 6 ? -8.414 18.422 -32.25 1 32.09 6 GLN B CA 1
ATOM 869 C C . GLN B 1 6 ? -7.934 17.016 -31.922 1 32.09 6 GLN B C 1
ATOM 871 O O . GLN B 1 6 ? -8.695 16.047 -32.031 1 32.09 6 GLN B O 1
ATOM 876 N N . ASP B 1 7 ? -6.887 16.562 -32.562 1 32.81 7 ASP B N 1
ATOM 877 C CA . ASP B 1 7 ? -6.16 15.328 -32.281 1 32.81 7 ASP B CA 1
ATOM 878 C C . ASP B 1 7 ? -6.398 14.867 -30.859 1 32.81 7 ASP B C 1
ATOM 880 O O . ASP B 1 7 ? -6.086 15.594 -29.906 1 32.81 7 ASP B O 1
ATOM 884 N N . MET B 1 8 ? -7.602 14.438 -30.531 1 32.88 8 MET B N 1
ATOM 885 C CA . MET B 1 8 ? -7.867 13.727 -29.281 1 32.88 8 MET B CA 1
ATOM 886 C C . MET B 1 8 ? -6.609 13.023 -28.781 1 32.88 8 MET B C 1
ATOM 888 O O . MET B 1 8 ? -6.199 12.008 -29.344 1 32.88 8 MET B O 1
ATOM 892 N N . LYS B 1 9 ? -5.473 13.602 -28.781 1 36.75 9 LYS B N 1
ATOM 893 C CA . LYS B 1 9 ? -4.215 13.07 -28.266 1 36.75 9 LYS B CA 1
ATOM 894 C C . LYS B 1 9 ? -4.465 12.016 -27.188 1 36.75 9 LYS B C 1
ATOM 896 O O . LYS B 1 9 ? -5.344 12.172 -26.344 1 36.75 9 LYS B O 1
ATOM 901 N N . GLN B 1 10 ? -4.441 10.773 -27.344 1 39.5 10 GLN B N 1
ATOM 902 C CA . GLN B 1 10 ? -4.539 9.594 -26.5 1 39.5 10 GLN B CA 1
ATOM 903 C C . GLN B 1 10 ? -4.172 9.914 -25.062 1 39.5 10 GLN B C 1
ATOM 905 O O . GLN B 1 10 ? -3.115 10.492 -24.797 1 39.5 10 GLN B O 1
ATOM 910 N N . GLY B 1 11 ? -5.137 10.344 -24.156 1 45.72 11 GLY B N 1
ATOM 911 C CA . GLY B 1 11 ? -5.332 11.031 -22.875 1 45.72 11 GLY B CA 1
ATOM 912 C C . GLY B 1 11 ? -4.281 10.68 -21.844 1 45.72 11 GLY B C 1
ATOM 913 O O . GLY B 1 11 ? -4.402 9.68 -21.141 1 45.72 11 GLY B O 1
ATOM 914 N N . GLN B 1 12 ? -2.967 10.836 -22.062 1 55.75 12 GLN B N 1
ATOM 915 C CA . GLN B 1 12 ? -1.921 10.672 -21.062 1 55.75 12 GLN B CA 1
ATOM 916 C C . GLN B 1 12 ? -2.268 11.414 -19.781 1 55.75 12 GLN B C 1
ATOM 918 O O . GLN B 1 12 ? -2.48 12.625 -19.797 1 55.75 12 GLN B O 1
ATOM 923 N N . VAL B 1 13 ? -2.943 10.68 -18.859 1 65.06 13 VAL B N 1
ATOM 924 C CA . VAL B 1 13 ? -3.25 11.297 -17.578 1 65.06 13 VAL B CA 1
ATOM 925 C C . VAL B 1 13 ? -1.972 11.844 -16.953 1 65.06 13 VAL B C 1
ATOM 927 O O . VAL B 1 13 ? -0.969 11.133 -16.844 1 65.06 13 VAL B O 1
ATOM 930 N N . GLU B 1 14 ? -1.829 13.07 -17.016 1 85.56 14 GLU B N 1
ATOM 931 C CA . GLU B 1 14 ? -0.744 13.703 -16.266 1 85.56 14 GLU B CA 1
ATOM 932 C C . GLU B 1 14 ? -0.9 13.484 -14.766 1 85.56 14 GLU B C 1
ATOM 934 O O . GLU B 1 14 ? -1.983 13.688 -14.219 1 85.56 14 GLU B O 1
ATOM 939 N N . ILE B 1 15 ? 0.155 12.977 -14.133 1 91.31 15 ILE B N 1
ATOM 940 C CA . ILE B 1 15 ? 0.119 12.711 -12.703 1 91.31 15 ILE B CA 1
ATOM 941 C C . ILE B 1 15 ? 0.761 13.875 -11.945 1 91.31 15 ILE B C 1
ATOM 943 O O . ILE B 1 15 ? 1.895 14.258 -12.242 1 91.31 15 ILE B O 1
ATOM 947 N N . GLU B 1 16 ? 0.008 14.492 -11.164 1 94.38 16 GLU B N 1
ATOM 948 C CA . GLU B 1 16 ? 0.508 15.555 -10.289 1 94.38 16 GLU B CA 1
ATOM 949 C C . GLU B 1 16 ? 0.974 14.992 -8.945 1 94.38 16 GLU B C 1
ATOM 951 O O . GLU B 1 16 ? 0.291 14.156 -8.344 1 94.38 16 GLU B O 1
ATOM 956 N N . LEU B 1 17 ? 2.137 15.484 -8.492 1 95.88 17 LEU B N 1
ATOM 957 C CA . LEU B 1 17 ? 2.701 15.109 -7.199 1 95.88 17 LEU B CA 1
ATOM 958 C C . LEU B 1 17 ? 2.738 16.312 -6.254 1 95.88 17 LEU B C 1
ATOM 960 O O . LEU B 1 17 ? 3.623 17.156 -6.359 1 95.88 17 LEU B O 1
ATOM 964 N N . PRO B 1 18 ? 1.812 16.359 -5.332 1 95.62 18 PRO B N 1
ATOM 965 C CA . PRO B 1 18 ? 1.845 17.469 -4.379 1 95.62 18 PRO B CA 1
ATOM 966 C C . PRO B 1 18 ? 3.123 17.484 -3.541 1 95.62 18 PRO B C 1
ATOM 968 O O . PRO B 1 18 ? 3.666 16.438 -3.211 1 95.62 18 PRO B O 1
ATOM 971 N N . GLU B 1 19 ? 3.506 18.641 -3.174 1 95.38 19 GLU B N 1
ATOM 972 C CA . GLU B 1 19 ? 4.727 18.828 -2.395 1 95.38 19 GLU B CA 1
ATOM 973 C C . GLU B 1 19 ? 4.668 18.047 -1.084 1 95.38 19 GLU B C 1
ATOM 975 O O . GLU B 1 19 ? 5.668 17.469 -0.657 1 95.38 19 GLU B O 1
ATOM 980 N N . GLU B 1 20 ? 3.504 18 -0.488 1 95.25 20 GLU B N 1
ATOM 981 C CA . GLU B 1 20 ? 3.348 17.375 0.82 1 95.25 20 GLU B CA 1
ATOM 982 C C . GLU B 1 20 ? 3.564 15.859 0.736 1 95.25 20 GLU B C 1
ATOM 984 O O . GLU B 1 20 ? 3.854 15.211 1.744 1 95.25 20 GLU B O 1
ATOM 989 N N . GLU B 1 21 ? 3.479 15.344 -0.517 1 97 21 GLU B N 1
ATOM 990 C CA . GLU B 1 21 ? 3.643 13.906 -0.694 1 97 21 GLU B CA 1
ATOM 991 C C . GLU B 1 21 ? 4.969 13.578 -1.374 1 97 21 GLU B C 1
ATOM 993 O O . GLU B 1 21 ? 5.328 12.406 -1.521 1 97 21 GLU B O 1
ATOM 998 N N . ALA B 1 22 ? 5.688 14.562 -1.766 1 95.75 22 ALA B N 1
ATOM 999 C CA . ALA B 1 22 ? 6.855 14.391 -2.625 1 95.75 22 ALA B CA 1
ATOM 1000 C C . ALA B 1 22 ? 7.945 13.594 -1.912 1 95.75 22 ALA B C 1
ATOM 1002 O O . ALA B 1 22 ? 8.625 12.766 -2.527 1 95.75 22 ALA B O 1
ATOM 1003 N N . SER B 1 23 ? 8.086 13.789 -0.659 1 96.12 23 SER B N 1
ATOM 1004 C CA . SER B 1 23 ? 9.148 13.109 0.087 1 96.12 23 SER B CA 1
ATOM 1005 C C . SER B 1 23 ? 8.734 11.688 0.462 1 96.12 23 SER B C 1
ATOM 1007 O O . SER B 1 23 ? 9.594 10.844 0.726 1 96.12 23 SER B O 1
ATOM 1009 N N . GLY B 1 24 ? 7.418 11.438 0.47 1 97.94 24 GLY B N 1
ATOM 1010 C CA . GLY B 1 24 ? 6.91 10.125 0.847 1 97.94 24 GLY B CA 1
ATOM 1011 C C . GLY B 1 24 ? 6.848 9.922 2.348 1 97.94 24 GLY B C 1
ATOM 1012 O O . GLY B 1 24 ? 7.387 10.719 3.113 1 97.94 24 GLY B O 1
ATOM 1013 N N . THR B 1 25 ? 6.156 8.93 2.711 1 98.38 25 THR B N 1
ATOM 1014 C CA . THR B 1 25 ? 6.043 8.531 4.109 1 98.38 25 THR B CA 1
ATOM 1015 C C . THR B 1 25 ? 6.52 7.094 4.301 1 98.38 25 THR B C 1
ATOM 1017 O O . THR B 1 25 ? 6.098 6.195 3.572 1 98.38 25 THR B O 1
ATOM 1020 N N . TYR B 1 26 ? 7.352 6.914 5.238 1 97.62 26 TYR B N 1
ATOM 1021 C CA . TYR B 1 26 ? 7.926 5.602 5.508 1 97.62 26 TYR B CA 1
ATOM 1022 C C . TYR B 1 26 ? 6.965 4.738 6.32 1 97.62 26 TYR B C 1
ATOM 1024 O O . TYR B 1 26 ? 6.293 5.234 7.227 1 97.62 26 TYR B O 1
ATOM 1032 N N . SER B 1 27 ? 6.941 3.465 5.969 1 97.81 27 SER B N 1
ATOM 1033 C CA . SER B 1 27 ? 6.227 2.467 6.762 1 97.81 27 SER B CA 1
ATOM 1034 C C . SER B 1 27 ? 6.996 1.151 6.816 1 97.81 27 SER B C 1
ATOM 1036 O O . SER B 1 27 ? 7.555 0.711 5.809 1 97.81 27 SER B O 1
ATOM 1038 N N . ASN B 1 28 ? 6.977 0.598 8.055 1 95.5 28 ASN B N 1
ATOM 1039 C CA . ASN B 1 28 ? 7.66 -0.683 8.188 1 95.5 28 ASN B CA 1
ATOM 1040 C C . ASN B 1 28 ? 6.691 -1.803 8.555 1 95.5 28 ASN B C 1
ATOM 1042 O O . ASN B 1 28 ? 7.102 -2.951 8.734 1 95.5 28 ASN B O 1
ATOM 1046 N N . LEU B 1 29 ? 5.492 -1.525 8.641 1 94.75 29 LEU B N 1
ATOM 1047 C CA . LEU B 1 29 ? 4.426 -2.484 8.906 1 94.75 29 LEU B CA 1
ATOM 1048 C C . LEU B 1 29 ? 3.154 -2.102 8.156 1 94.75 29 LEU B C 1
ATOM 1050 O O . LEU B 1 29 ? 2.826 -0.919 8.047 1 94.75 29 LEU B O 1
ATOM 1054 N N . VAL B 1 30 ? 2.434 -3.143 7.668 1 97.5 30 VAL B N 1
ATOM 1055 C CA . VAL B 1 30 ? 1.133 -2.9 7.051 1 97.5 30 VAL B CA 1
ATOM 1056 C C . VAL B 1 30 ? 0.114 -3.908 7.582 1 97.5 30 VAL B C 1
ATOM 1058 O O . VAL B 1 30 ? 0.359 -5.117 7.566 1 97.5 30 VAL B O 1
ATOM 1061 N N . MET B 1 31 ? -0.943 -3.34 8.016 1 97.5 31 MET B N 1
ATOM 1062 C CA . MET B 1 31 ? -2.062 -4.195 8.406 1 97.5 31 MET B CA 1
ATOM 1063 C C . MET B 1 31 ? -3.174 -4.141 7.363 1 97.5 31 MET B C 1
ATOM 1065 O O . MET B 1 31 ? -3.582 -3.059 6.938 1 97.5 31 MET B O 1
ATOM 1069 N N . ILE B 1 32 ? -3.684 -5.316 7.02 1 98.44 32 ILE B N 1
ATOM 1070 C CA . ILE B 1 32 ? -4.68 -5.406 5.957 1 98.44 32 ILE B CA 1
ATOM 1071 C C . ILE B 1 32 ? -5.988 -5.957 6.52 1 98.44 32 ILE B C 1
ATOM 1073 O O . ILE B 1 32 ? -5.988 -6.957 7.238 1 98.44 32 ILE B O 1
ATOM 1077 N N . SER B 1 33 ? -7.02 -5.273 6.238 1 97.56 33 SER B N 1
ATOM 1078 C CA . SER B 1 33 ? -8.375 -5.75 6.496 1 97.56 33 SER B CA 1
ATOM 1079 C C . SER B 1 33 ? -9.258 -5.594 5.266 1 97.56 33 SER B C 1
ATOM 1081 O O . SER B 1 33 ? -8.914 -4.867 4.332 1 97.56 33 SER B O 1
ATOM 1083 N N . HIS B 1 34 ? -10.352 -6.387 5.238 1 97.44 34 HIS B N 1
ATOM 1084 C CA . HIS B 1 34 ? -11.227 -6.266 4.074 1 97.44 34 HIS B CA 1
ATOM 1085 C C . HIS B 1 34 ? -12.68 -6.551 4.441 1 97.44 34 HIS B C 1
ATOM 1087 O O . HIS B 1 34 ? -12.953 -7.188 5.461 1 97.44 34 HIS B O 1
ATOM 1093 N N . SER B 1 35 ? -13.539 -5.953 3.709 1 96.31 35 SER B N 1
ATOM 1094 C CA . SER B 1 35 ? -14.953 -6.289 3.615 1 96.31 35 SER B CA 1
ATOM 1095 C C . SER B 1 35 ? -15.312 -6.793 2.221 1 96.31 35 SER B C 1
ATOM 1097 O O . SER B 1 35 ? -14.43 -7.027 1.395 1 96.31 35 SER B O 1
ATOM 1099 N N . ALA B 1 36 ? -16.609 -7.004 1.937 1 95.44 36 ALA B N 1
ATOM 1100 C CA . ALA B 1 36 ? -17.031 -7.473 0.62 1 95.44 36 ALA B CA 1
ATOM 1101 C C . ALA B 1 36 ? -16.781 -6.41 -0.447 1 95.44 36 ALA B C 1
ATOM 1103 O O . ALA B 1 36 ? -16.609 -6.734 -1.626 1 95.44 36 ALA B O 1
ATOM 1104 N N . SER B 1 37 ? -16.641 -5.16 0.003 1 95.88 37 SER B N 1
ATOM 1105 C CA . SER B 1 37 ? -16.609 -4.105 -1.005 1 95.88 37 SER B CA 1
ATOM 1106 C C . SER B 1 37 ? -15.266 -3.371 -0.996 1 95.88 37 SER B C 1
ATOM 1108 O O . SER B 1 37 ? -14.953 -2.633 -1.932 1 95.88 37 SER B O 1
ATOM 1110 N N . GLU B 1 38 ? -14.438 -3.582 0.103 1 97.25 38 GLU B N 1
ATOM 1111 C CA . GLU B 1 38 ? -13.234 -2.76 0.163 1 97.25 38 GLU B CA 1
ATOM 1112 C C . GLU B 1 38 ? -12.102 -3.494 0.872 1 97.25 38 GLU B C 1
ATOM 1114 O O . GLU B 1 38 ? -12.344 -4.402 1.669 1 97.25 38 GLU B O 1
ATOM 1119 N N . PHE B 1 39 ? -10.891 -3.117 0.517 1 98.56 39 PHE B N 1
ATOM 1120 C CA . PHE B 1 39 ? -9.656 -3.426 1.227 1 98.56 39 PHE B CA 1
ATOM 1121 C C . PHE B 1 39 ? -9.094 -2.184 1.906 1 98.56 39 PHE B C 1
ATOM 1123 O O . PHE B 1 39 ? -9.078 -1.102 1.314 1 98.56 39 PHE B O 1
ATOM 1130 N N . ILE B 1 40 ? -8.703 -2.385 3.17 1 98.69 40 ILE B N 1
ATOM 1131 C CA . ILE B 1 40 ? -8.078 -1.311 3.936 1 98.69 40 ILE B CA 1
ATOM 1132 C C . ILE B 1 40 ? -6.629 -1.676 4.25 1 98.69 40 ILE B C 1
ATOM 1134 O O . ILE B 1 40 ? -6.359 -2.752 4.789 1 98.69 40 ILE B O 1
ATOM 1138 N N . LEU B 1 41 ? -5.719 -0.797 3.832 1 98.81 41 LEU B N 1
ATOM 1139 C CA . LEU B 1 41 ? -4.305 -0.931 4.168 1 98.81 41 LEU B CA 1
ATOM 1140 C C . LEU B 1 41 ? -3.877 0.145 5.16 1 98.81 41 LEU B C 1
ATOM 1142 O O . LEU B 1 41 ? -3.799 1.324 4.809 1 98.81 41 LEU B O 1
ATOM 1146 N N . ASP B 1 42 ? -3.604 -0.23 6.363 1 98.5 42 ASP B N 1
ATOM 1147 C CA . ASP B 1 42 ? -3.023 0.675 7.352 1 98.5 42 ASP B CA 1
ATOM 1148 C C . ASP B 1 42 ? -1.5 0.584 7.352 1 98.5 42 ASP B C 1
ATOM 1150 O O . ASP B 1 42 ? -0.933 -0.41 7.809 1 98.5 42 ASP B O 1
ATOM 1154 N N . PHE B 1 43 ? -0.882 1.599 6.805 1 98.56 43 PHE B N 1
ATOM 1155 C CA . PHE B 1 43 ? 0.57 1.702 6.883 1 98.56 43 PHE B CA 1
ATOM 1156 C C . PHE B 1 43 ? 1.004 2.25 8.234 1 98.56 43 PHE B C 1
ATOM 1158 O O . PHE B 1 43 ? 0.555 3.32 8.648 1 98.56 43 PHE B O 1
ATOM 1165 N N . ILE B 1 44 ? 1.913 1.508 8.867 1 97.25 44 ILE B N 1
ATOM 1166 C CA . ILE B 1 44 ? 2.283 1.82 10.242 1 97.25 44 ILE B CA 1
ATOM 1167 C C . ILE B 1 44 ? 3.799 1.973 10.344 1 97.25 44 ILE B C 1
ATOM 1169 O O . ILE B 1 44 ? 4.551 1.235 9.703 1 97.25 44 ILE B O 1
ATOM 1173 N N . SER B 1 45 ? 4.168 2.945 11.109 1 95.19 45 SER B N 1
ATOM 1174 C CA . SER B 1 45 ? 5.574 3.096 11.469 1 95.19 45 SER B CA 1
ATOM 1175 C C . SER B 1 45 ? 5.809 2.742 12.938 1 95.19 45 SER B C 1
ATOM 1177 O O . SER B 1 45 ? 5.297 3.414 13.828 1 95.19 45 SER B O 1
ATOM 1179 N N . VAL B 1 46 ? 6.543 1.704 13.109 1 92 46 VAL B N 1
ATOM 1180 C CA . VAL B 1 46 ? 6.91 1.261 14.453 1 92 46 VAL B CA 1
ATOM 1181 C C . VAL B 1 46 ? 8.297 1.792 14.812 1 92 46 VAL B C 1
ATOM 1183 O O . VAL B 1 46 ? 9.266 1.57 14.078 1 92 46 VAL B O 1
ATOM 1186 N N . MET B 1 47 ? 8.305 2.59 15.859 1 87.12 47 MET B N 1
ATOM 1187 C CA . MET B 1 47 ? 9.578 3.166 16.281 1 87.12 47 MET B CA 1
ATOM 1188 C C . MET B 1 47 ? 10.047 2.555 17.594 1 87.12 47 MET B C 1
ATOM 1190 O O . MET B 1 47 ? 9.258 2.41 18.531 1 87.12 47 MET B O 1
ATOM 1194 N N . PRO B 1 48 ? 11.367 2.209 17.625 1 84.12 48 PRO B N 1
ATOM 1195 C CA . PRO B 1 48 ? 11.898 1.722 18.891 1 84.12 48 PRO B CA 1
ATOM 1196 C C . PRO B 1 48 ? 11.758 2.742 20.016 1 84.12 48 PRO B C 1
ATOM 1198 O O . PRO B 1 48 ? 11.945 3.941 19.797 1 84.12 48 PRO B O 1
ATOM 1201 N N . GLY B 1 49 ? 11.281 2.293 21.156 1 80.56 49 GLY B N 1
ATOM 1202 C CA . GLY B 1 49 ? 11.219 3.164 22.328 1 80.56 49 GLY B CA 1
ATOM 1203 C C . GLY B 1 49 ? 9.883 3.861 22.469 1 80.56 49 GLY B C 1
ATOM 1204 O O . GLY B 1 49 ? 9.648 4.562 23.453 1 80.56 49 GLY B O 1
ATOM 1205 N N . ARG B 1 50 ? 9.133 3.826 21.422 1 82.12 50 ARG B N 1
ATOM 1206 C CA . ARG B 1 50 ? 7.797 4.41 21.516 1 82.12 50 ARG B CA 1
ATOM 1207 C C . ARG B 1 50 ? 6.754 3.344 21.828 1 82.12 50 ARG B C 1
ATOM 1209 O O . ARG B 1 50 ? 6.758 2.268 21.219 1 82.12 50 ARG B O 1
ATOM 1216 N N . PRO B 1 51 ? 5.949 3.566 22.828 1 79.06 51 PRO B N 1
ATOM 1217 C CA . PRO B 1 51 ? 4.988 2.543 23.266 1 79.06 51 PRO B CA 1
ATOM 1218 C C . PRO B 1 51 ? 3.883 2.312 22.234 1 79.06 51 PRO B C 1
ATOM 1220 O O . PRO B 1 51 ? 3.24 1.258 22.234 1 79.06 51 PRO B O 1
ATOM 1223 N N . LYS B 1 52 ? 3.625 3.363 21.453 1 87.75 52 LYS B N 1
ATOM 1224 C CA . LYS B 1 52 ? 2.547 3.219 20.484 1 87.75 52 LYS B CA 1
ATOM 1225 C C . LYS B 1 52 ? 3.078 3.314 19.062 1 87.75 52 LYS B C 1
ATOM 1227 O O . LYS B 1 52 ? 3.98 4.105 18.781 1 87.75 52 LYS B O 1
ATOM 1232 N N . ALA B 1 53 ? 2.508 2.447 18.219 1 91 53 ALA B N 1
ATOM 1233 C CA . ALA B 1 53 ? 2.734 2.58 16.781 1 91 53 ALA B CA 1
ATOM 1234 C C . ALA B 1 53 ? 1.666 3.459 16.141 1 91 53 ALA B C 1
ATOM 1236 O O . ALA B 1 53 ? 0.535 3.529 16.625 1 91 53 ALA B O 1
ATOM 1237 N N . LYS B 1 54 ? 2.047 4.152 15.133 1 94 54 LYS B N 1
ATOM 1238 C CA . LYS B 1 54 ? 1.135 5.117 14.523 1 94 54 LYS B CA 1
ATOM 1239 C C . LYS B 1 54 ? 0.8 4.727 13.094 1 94 54 LYS B C 1
ATOM 1241 O O . LYS B 1 54 ? 1.69 4.371 12.312 1 94 54 LYS B O 1
ATOM 1246 N N . VAL B 1 55 ? -0.523 4.75 12.797 1 97.5 55 VAL B N 1
ATOM 1247 C CA . VAL B 1 55 ? -0.928 4.684 11.398 1 97.5 55 VAL B CA 1
ATOM 1248 C C . VAL B 1 55 ? -0.548 5.98 10.688 1 97.5 55 VAL B C 1
ATOM 1250 O O . VAL B 1 55 ? -1.078 7.047 11.008 1 97.5 55 VAL B O 1
ATOM 1253 N N . VAL B 1 56 ? 0.366 5.867 9.773 1 97.69 56 VAL B N 1
ATOM 1254 C CA . VAL B 1 56 ? 0.839 7.066 9.094 1 97.69 56 VAL B CA 1
ATOM 1255 C C . VAL B 1 56 ? -0.057 7.367 7.895 1 97.69 56 VAL B C 1
ATOM 1257 O O . VAL B 1 56 ? -0.26 8.531 7.543 1 97.69 56 VAL B O 1
ATOM 1260 N N . LYS B 1 57 ? -0.55 6.258 7.211 1 98.5 57 LYS B N 1
ATOM 1261 C CA . LYS B 1 57 ? -1.51 6.398 6.117 1 98.5 57 LYS B CA 1
ATOM 1262 C C . LYS B 1 57 ? -2.467 5.207 6.074 1 98.5 57 LYS B C 1
ATOM 1264 O O . LYS B 1 57 ? -2.053 4.062 6.27 1 98.5 57 LYS B O 1
ATOM 1269 N N . ARG B 1 58 ? -3.752 5.574 5.859 1 98.81 58 ARG B N 1
ATOM 1270 C CA . ARG B 1 58 ? -4.75 4.539 5.609 1 98.81 58 ARG B CA 1
ATOM 1271 C C . ARG B 1 58 ? -5.293 4.633 4.188 1 98.81 58 ARG B C 1
ATOM 1273 O O . ARG B 1 58 ? -5.832 5.668 3.789 1 98.81 58 ARG B O 1
ATOM 1280 N N . MET B 1 59 ? -5.07 3.531 3.424 1 98.81 59 MET B N 1
ATOM 1281 C CA . MET B 1 59 ? -5.535 3.506 2.039 1 98.81 59 MET B CA 1
ATOM 1282 C C . MET B 1 59 ? -6.773 2.625 1.896 1 98.81 59 MET B C 1
ATOM 1284 O O . MET B 1 59 ? -6.859 1.566 2.52 1 98.81 59 MET B O 1
ATOM 1288 N N . VAL B 1 60 ? -7.664 3.074 1.078 1 98.75 60 VAL B N 1
ATOM 1289 C CA . VAL B 1 60 ? -8.875 2.316 0.776 1 98.75 60 VAL B CA 1
ATOM 1290 C C . VAL B 1 60 ? -8.898 1.942 -0.705 1 98.75 60 VAL B C 1
ATOM 1292 O O . VAL B 1 60 ? -8.789 2.812 -1.572 1 98.75 60 VAL B O 1
ATOM 1295 N N . LEU B 1 61 ? -9.055 0.666 -1.014 1 98 61 LEU B N 1
ATOM 1296 C CA . LEU B 1 61 ? -9.086 0.141 -2.375 1 98 61 LEU B CA 1
ATOM 1297 C C . LEU B 1 61 ? -10.297 -0.763 -2.58 1 98 61 LEU B C 1
ATOM 1299 O O . LEU B 1 61 ? -10.805 -1.359 -1.627 1 98 61 LEU B O 1
ATOM 1303 N N . THR B 1 62 ? -10.734 -0.845 -3.793 1 97.19 62 THR B N 1
ATOM 1304 C CA . THR B 1 62 ? -11.664 -1.916 -4.125 1 97.19 62 THR B CA 1
ATOM 1305 C C . THR B 1 62 ? -10.938 -3.256 -4.215 1 97.19 62 THR B C 1
ATOM 1307 O O . THR B 1 62 ? -9.711 -3.299 -4.32 1 97.19 62 THR B O 1
ATOM 1310 N N . PRO B 1 63 ? -11.68 -4.34 -4.195 1 97.56 63 PRO B N 1
ATOM 1311 C CA . PRO B 1 63 ? -11.047 -5.652 -4.348 1 97.56 63 PRO B CA 1
ATOM 1312 C C . PRO B 1 63 ? -10.266 -5.785 -5.652 1 97.56 63 PRO B C 1
ATOM 1314 O O . PRO B 1 63 ? -9.156 -6.316 -5.656 1 97.56 63 PRO B O 1
ATOM 1317 N N . ASP B 1 64 ? -10.805 -5.238 -6.684 1 95.94 64 ASP B N 1
ATOM 1318 C CA . ASP B 1 64 ? -10.109 -5.277 -7.973 1 95.94 64 ASP B CA 1
ATOM 1319 C C . ASP B 1 64 ? -8.781 -4.527 -7.906 1 95.94 64 ASP B C 1
ATOM 1321 O O . ASP B 1 64 ? -7.758 -5.035 -8.359 1 95.94 64 ASP B O 1
ATOM 1325 N N . HIS B 1 65 ? -8.828 -3.375 -7.344 1 96.44 65 HIS B N 1
ATOM 1326 C CA . HIS B 1 65 ? -7.629 -2.553 -7.258 1 96.44 65 HIS B CA 1
ATOM 1327 C C . HIS B 1 65 ? -6.598 -3.176 -6.32 1 96.44 65 HIS B C 1
ATOM 1329 O O . HIS B 1 65 ? -5.395 -3.078 -6.562 1 96.44 65 HIS B O 1
ATOM 1335 N N . ALA B 1 66 ? -7.059 -3.791 -5.242 1 97.81 66 ALA B N 1
ATOM 1336 C CA . ALA B 1 66 ? -6.16 -4.488 -4.332 1 97.81 66 ALA B CA 1
ATOM 1337 C C . ALA B 1 66 ? -5.449 -5.641 -5.035 1 97.81 66 ALA B C 1
ATOM 1339 O O . ALA B 1 66 ? -4.246 -5.836 -4.863 1 97.81 66 ALA B O 1
ATOM 1340 N N . LYS B 1 67 ? -6.188 -6.359 -5.836 1 97.38 67 LYS B N 1
ATOM 1341 C CA . LYS B 1 67 ? -5.609 -7.473 -6.582 1 97.38 67 LYS B CA 1
ATOM 1342 C C . LYS B 1 67 ? -4.586 -6.977 -7.602 1 97.38 67 LYS B C 1
ATOM 1344 O O . LYS B 1 67 ? -3.514 -7.57 -7.75 1 97.38 67 LYS B O 1
ATOM 1349 N N . ARG B 1 68 ? -4.898 -5.949 -8.266 1 96.69 68 ARG B N 1
ATOM 1350 C CA . ARG B 1 68 ? -3.961 -5.352 -9.211 1 96.69 68 ARG B CA 1
ATOM 1351 C C . ARG B 1 68 ? -2.684 -4.91 -8.508 1 96.69 68 ARG B C 1
ATOM 1353 O O . ARG B 1 68 ? -1.582 -5.102 -9.031 1 96.69 68 ARG B O 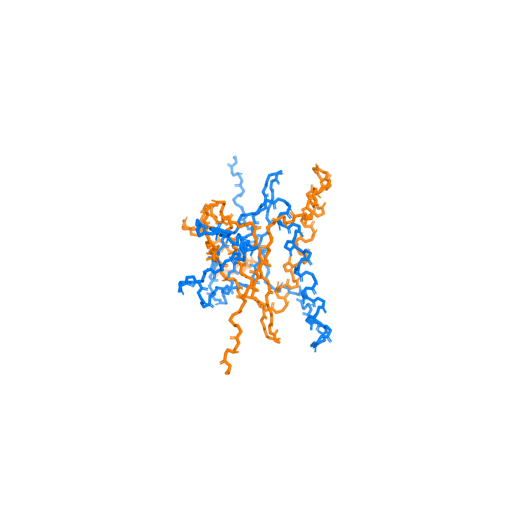1
ATOM 1360 N N . LEU B 1 69 ? -2.875 -4.277 -7.359 1 97.44 69 LEU B N 1
ATOM 1361 C CA . LEU B 1 69 ? -1.708 -3.875 -6.582 1 97.44 69 LEU B CA 1
ATOM 1362 C C . LEU B 1 69 ? -0.85 -5.082 -6.223 1 97.44 69 LEU B C 1
ATOM 1364 O O . LEU B 1 69 ? 0.376 -5.039 -6.355 1 97.44 69 LEU B O 1
ATOM 1368 N N . ALA B 1 70 ? -1.475 -6.129 -5.75 1 97.81 70 ALA B N 1
ATOM 1369 C CA . ALA B 1 70 ? -0.744 -7.336 -5.367 1 97.81 70 ALA B CA 1
ATOM 1370 C C . ALA B 1 70 ? 0.063 -7.887 -6.539 1 97.81 70 ALA B C 1
ATOM 1372 O O . ALA B 1 70 ? 1.233 -8.242 -6.379 1 97.81 70 ALA B O 1
ATOM 1373 N N . ASN B 1 71 ? -0.562 -7.938 -7.691 1 96.94 71 ASN B N 1
ATOM 1374 C CA . ASN B 1 71 ? 0.11 -8.445 -8.883 1 96.94 71 ASN B CA 1
ATOM 1375 C C . ASN B 1 71 ? 1.285 -7.559 -9.281 1 96.94 71 ASN B C 1
ATOM 1377 O O . ASN B 1 71 ? 2.365 -8.055 -9.602 1 96.94 71 ASN B O 1
ATOM 1381 N N . ALA B 1 72 ? 1.026 -6.273 -9.273 1 97.19 72 ALA B N 1
ATOM 1382 C CA . ALA B 1 72 ? 2.074 -5.32 -9.633 1 97.19 72 ALA B CA 1
ATOM 1383 C C . ALA B 1 72 ? 3.25 -5.41 -8.664 1 97.19 72 ALA B C 1
ATOM 1385 O O . ALA B 1 72 ? 4.41 -5.379 -9.078 1 97.19 72 ALA B O 1
ATOM 1386 N N . LEU B 1 73 ? 2.924 -5.469 -7.379 1 98 73 LEU B N 1
ATOM 1387 C CA . LEU B 1 73 ? 3.963 -5.566 -6.359 1 98 73 LEU B CA 1
ATOM 1388 C C . LEU B 1 73 ? 4.77 -6.848 -6.527 1 98 73 LEU B C 1
ATOM 1390 O O . LEU B 1 73 ? 6 -6.824 -6.453 1 98 73 LEU B O 1
ATOM 1394 N N . SER B 1 74 ? 4.133 -7.898 -6.77 1 97.94 74 SER B N 1
ATOM 1395 C CA . SER B 1 74 ? 4.805 -9.18 -6.973 1 97.94 74 SER B CA 1
ATOM 1396 C C . SER B 1 74 ? 5.742 -9.133 -8.172 1 97.94 74 SER B C 1
ATOM 1398 O O . SER B 1 74 ? 6.867 -9.633 -8.109 1 97.94 74 SER B O 1
ATOM 1400 N N . GLU B 1 75 ? 5.25 -8.57 -9.227 1 97.88 75 GLU B N 1
ATOM 1401 C CA . GLU B 1 75 ? 6.074 -8.43 -10.43 1 97.88 75 GLU B CA 1
ATOM 1402 C C . GLU B 1 75 ? 7.309 -7.578 -10.148 1 97.88 75 GLU B C 1
ATOM 1404 O O . GLU B 1 75 ? 8.406 -7.91 -10.602 1 97.88 75 GLU B O 1
ATOM 1409 N N . ASN B 1 76 ? 7.109 -6.484 -9.438 1 97.94 76 ASN B N 1
ATOM 1410 C CA . ASN B 1 76 ? 8.227 -5.598 -9.125 1 97.94 76 ASN B CA 1
ATOM 1411 C C . ASN B 1 76 ? 9.227 -6.262 -8.188 1 97.94 76 ASN B C 1
ATOM 1413 O O . ASN B 1 76 ? 10.43 -6.051 -8.305 1 97.94 76 ASN B O 1
ATOM 1417 N N . ILE B 1 77 ? 8.758 -7.039 -7.273 1 97.81 77 ILE B N 1
ATOM 1418 C CA . ILE B 1 77 ? 9.633 -7.77 -6.355 1 97.81 77 ILE B CA 1
ATOM 1419 C C . ILE B 1 77 ? 10.469 -8.781 -7.137 1 97.81 77 ILE B C 1
ATOM 1421 O O . ILE B 1 77 ? 11.672 -8.922 -6.895 1 97.81 77 ILE B O 1
ATOM 1425 N N . ARG B 1 78 ? 9.82 -9.461 -8.023 1 97.88 78 ARG B N 1
ATOM 1426 C CA . ARG B 1 78 ? 10.555 -10.406 -8.867 1 97.88 78 ARG B CA 1
ATOM 1427 C C . ARG B 1 78 ? 11.672 -9.703 -9.625 1 97.88 78 ARG B C 1
ATOM 1429 O O . ARG B 1 78 ? 12.805 -10.203 -9.672 1 97.88 78 ARG B O 1
ATOM 1436 N N . ARG B 1 79 ? 11.367 -8.625 -10.188 1 97.56 79 ARG B N 1
ATOM 1437 C CA . ARG B 1 79 ? 12.352 -7.848 -10.922 1 97.56 79 ARG B CA 1
ATOM 1438 C C . ARG B 1 79 ? 13.492 -7.395 -10.008 1 97.56 79 ARG B C 1
ATOM 1440 O O . ARG B 1 79 ? 14.664 -7.477 -10.375 1 97.56 79 ARG B O 1
ATOM 1447 N N . PHE B 1 80 ? 13.148 -6.887 -8.867 1 97.94 80 PHE B N 1
ATOM 1448 C CA . PHE B 1 80 ? 14.133 -6.461 -7.879 1 97.94 80 PHE B CA 1
ATOM 1449 C C . PHE B 1 80 ? 15.078 -7.605 -7.531 1 97.94 80 PHE B C 1
ATOM 1451 O O . PHE B 1 80 ? 16.297 -7.43 -7.52 1 97.94 80 PHE B O 1
ATOM 1458 N N . GLU B 1 81 ? 14.531 -8.719 -7.246 1 97.56 81 GLU B N 1
ATOM 1459 C CA . GLU B 1 81 ? 15.328 -9.867 -6.828 1 97.56 81 GLU B CA 1
ATOM 1460 C C . GLU B 1 81 ? 16.219 -10.359 -7.965 1 97.56 81 GLU B C 1
ATOM 1462 O O . GLU B 1 81 ? 17.328 -10.852 -7.727 1 97.56 81 GLU B O 1
ATOM 1467 N N . ASN B 1 82 ? 15.758 -10.258 -9.195 1 97.5 82 ASN B N 1
ATOM 1468 C CA . ASN B 1 82 ? 16.578 -10.609 -10.344 1 97.5 82 ASN B CA 1
ATOM 1469 C C . ASN B 1 82 ? 17.797 -9.711 -10.461 1 97.5 82 ASN B C 1
ATOM 1471 O O . ASN B 1 82 ? 18.875 -10.156 -10.875 1 97.5 82 ASN B O 1
ATOM 1475 N N . GLU B 1 83 ? 17.594 -8.531 -10.016 1 96.81 83 GLU B N 1
ATOM 1476 C CA . GLU B 1 83 ? 18.656 -7.535 -10.18 1 96.81 83 GLU B CA 1
ATOM 1477 C C . GLU B 1 83 ? 19.578 -7.504 -8.969 1 96.81 83 GLU B C 1
ATOM 1479 O O . GLU B 1 83 ? 20.766 -7.199 -9.102 1 96.81 83 GLU B O 1
ATOM 1484 N N . ASN B 1 84 ? 19.094 -7.793 -7.801 1 96.19 84 ASN B N 1
ATOM 1485 C CA . ASN B 1 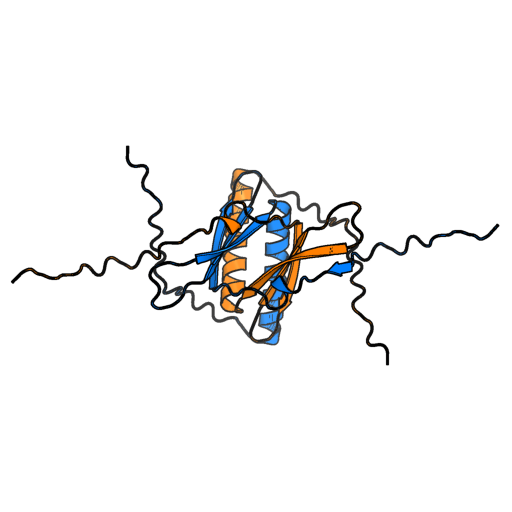84 ? 19.844 -7.527 -6.574 1 96.19 84 ASN B CA 1
ATOM 1486 C C . ASN B 1 84 ? 20.016 -8.789 -5.742 1 96.19 84 ASN B C 1
ATOM 1488 O O . ASN B 1 84 ? 20.719 -8.781 -4.734 1 96.19 84 ASN B O 1
ATOM 1492 N N . GLY B 1 85 ? 19.438 -9.922 -6.195 1 94.31 85 GLY B N 1
ATOM 1493 C CA . GLY B 1 85 ? 19.406 -11.125 -5.383 1 94.31 85 GLY B CA 1
ATOM 1494 C C . GLY B 1 85 ? 18.172 -11.234 -4.504 1 94.31 85 GLY B C 1
ATOM 1495 O O . GLY B 1 85 ? 17.406 -10.281 -4.402 1 94.31 85 GLY B O 1
ATOM 1496 N N . PRO B 1 86 ? 18 -12.359 -3.818 1 94.75 86 PRO B N 1
ATOM 1497 C CA . PRO B 1 86 ? 16.797 -12.594 -3.01 1 94.75 86 PRO B CA 1
ATOM 1498 C C . PRO B 1 86 ? 16.688 -11.633 -1.827 1 94.75 86 PRO B C 1
ATOM 1500 O O . PRO B 1 86 ? 17.703 -11.258 -1.233 1 94.75 86 PRO B O 1
ATOM 1503 N N . ILE B 1 87 ? 15.453 -11.141 -1.663 1 93.12 87 ILE B N 1
ATOM 1504 C CA . ILE B 1 87 ? 15.18 -10.32 -0.49 1 93.12 87 ILE B CA 1
ATOM 1505 C C . ILE B 1 87 ? 15.164 -11.195 0.762 1 93.12 87 ILE B C 1
ATOM 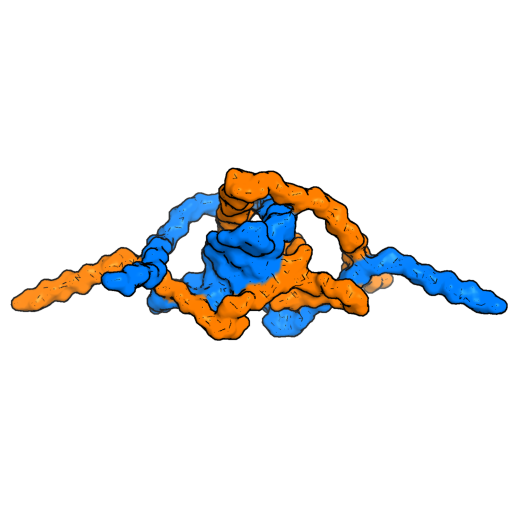1507 O O . ILE B 1 87 ? 14.508 -12.242 0.788 1 93.12 87 ILE B O 1
ATOM 1511 N N . SER B 1 88 ? 16.094 -10.984 1.658 1 78 88 SER B N 1
ATOM 1512 C CA . SER B 1 88 ? 16.203 -11.781 2.877 1 78 88 SER B CA 1
ATOM 1513 C C . SER B 1 88 ? 14.969 -11.633 3.752 1 78 88 SER B C 1
ATOM 1515 O O . SER B 1 88 ? 14.5 -10.516 3.99 1 78 88 SER B O 1
ATOM 1517 N N . SER B 1 89 ? 13.93 -12.359 3.561 1 63.62 89 SER B N 1
ATOM 1518 C CA . SER B 1 89 ? 12.742 -12.258 4.402 1 63.62 89 SER B CA 1
ATOM 1519 C C . SER B 1 89 ? 13.07 -12.578 5.859 1 63.62 89 SER B C 1
ATOM 1521 O O . SER B 1 89 ? 13.336 -13.727 6.203 1 63.62 89 SER B O 1
ATOM 1523 N N . ASN B 1 90 ? 13.938 -11.859 6.453 1 53.62 90 ASN B N 1
ATOM 1524 C CA . ASN B 1 90 ? 13.977 -12.195 7.871 1 53.62 90 ASN B CA 1
ATOM 1525 C C . ASN B 1 90 ? 12.578 -12.211 8.484 1 53.62 90 ASN B C 1
ATOM 1527 O O . ASN B 1 90 ? 11.914 -11.18 8.539 1 53.62 90 ASN B O 1
ATOM 1531 N N . ASP B 1 91 ? 11.875 -13.258 8.109 1 48.94 91 ASP B N 1
ATOM 1532 C CA . ASP B 1 91 ? 10.547 -13.477 8.664 1 48.94 91 ASP B CA 1
ATOM 1533 C C . ASP B 1 91 ? 10.43 -12.883 10.07 1 48.94 91 ASP B C 1
ATOM 1535 O O . ASP B 1 91 ? 9.391 -13.016 10.719 1 48.94 91 ASP B O 1
ATOM 1539 N N . GLN B 1 92 ? 11.445 -12.82 10.836 1 45.06 92 GLN B N 1
ATOM 1540 C CA . GLN B 1 92 ? 11.242 -12.539 12.25 1 45.06 92 GLN B CA 1
ATOM 1541 C C . GLN B 1 92 ? 10.758 -11.109 12.477 1 45.06 92 GLN B C 1
ATOM 1543 O O . GLN B 1 92 ? 11.516 -10.156 12.289 1 45.06 92 GLN B O 1
ATOM 1548 N N . LEU B 1 93 ? 9.703 -10.805 11.828 1 47.53 93 LEU B N 1
ATOM 1549 C CA . LEU B 1 93 ? 9.188 -9.609 12.484 1 47.53 93 LEU B CA 1
ATOM 1550 C C . LEU B 1 93 ? 9.367 -9.695 13.992 1 47.53 93 LEU B C 1
ATOM 1552 O O . LEU B 1 93 ? 8.742 -10.539 14.648 1 47.53 93 LEU B O 1
ATOM 1556 N N . ASP B 1 94 ? 10.484 -9.688 14.469 1 40.69 94 ASP B N 1
ATOM 1557 C CA . ASP B 1 94 ? 10.648 -9.797 15.914 1 40.69 94 ASP B CA 1
ATOM 1558 C C . ASP B 1 94 ? 9.719 -8.828 16.656 1 40.69 94 ASP B C 1
ATOM 1560 O O . ASP B 1 94 ? 9.992 -8.453 17.797 1 40.69 94 ASP B O 1
ATOM 1564 N N . VAL B 1 95 ? 8.875 -8.023 15.812 1 40.53 95 VAL B N 1
ATOM 1565 C CA . VAL B 1 95 ? 8.102 -7.234 16.766 1 40.53 95 VAL B CA 1
ATOM 1566 C C . VAL B 1 95 ? 6.945 -8.07 17.312 1 40.53 95 VAL B C 1
ATOM 1568 O O . VAL B 1 95 ? 6.141 -8.602 16.531 1 40.53 95 VAL B O 1
ATOM 1571 N N . PRO B 1 96 ? 6.914 -8.609 18.359 1 39.12 96 PRO B N 1
ATOM 1572 C CA . PRO B 1 96 ? 5.773 -9.297 18.969 1 39.12 96 PRO B CA 1
ATOM 1573 C C . PRO B 1 96 ? 4.469 -8.516 18.812 1 39.12 96 PRO B C 1
ATOM 1575 O O . PRO B 1 96 ? 4.387 -7.355 19.234 1 39.12 96 PRO B O 1
ATOM 1578 N N . PHE B 1 97 ? 3.709 -8.617 17.594 1 41.94 97 PHE B N 1
ATOM 1579 C CA . PHE B 1 97 ? 2.406 -7.98 17.422 1 41.94 97 PHE B CA 1
ATOM 1580 C C . PHE B 1 97 ? 1.472 -8.352 18.562 1 41.94 97 PHE B C 1
ATOM 1582 O O . PHE B 1 97 ? 0.88 -9.438 18.562 1 41.94 97 PHE B O 1
ATOM 1589 N N . ASN B 1 98 ? 1.526 -8.117 19.688 1 35.94 98 ASN B N 1
ATOM 1590 C CA . ASN B 1 98 ? 0.518 -8.281 20.719 1 35.94 98 ASN B CA 1
ATOM 1591 C C . ASN B 1 98 ? -0.707 -7.41 20.469 1 35.94 98 ASN B C 1
ATOM 1593 O O . ASN B 1 98 ? -0.674 -6.203 20.688 1 35.94 98 ASN B O 1
ATOM 1597 N N . TYR B 1 99 ? -1.528 -7.672 19.344 1 37.25 99 TYR B N 1
ATOM 1598 C CA . TYR B 1 99 ? -2.803 -7.004 19.109 1 37.25 99 TYR B CA 1
ATOM 1599 C C . TYR B 1 99 ? -3.758 -7.223 20.281 1 37.25 99 TYR B C 1
ATOM 1601 O O . TYR B 1 99 ? -4.219 -8.344 20.516 1 37.25 99 TYR B O 1
ATOM 1609 N N . ARG B 1 100 ? -3.664 -6.59 21.359 1 32.69 100 ARG B N 1
ATOM 1610 C CA . ARG B 1 100 ? -4.789 -6.652 22.297 1 32.69 100 ARG B CA 1
ATOM 1611 C C . ARG B 1 100 ? -5.953 -5.805 21.797 1 32.69 100 ARG B C 1
ATOM 1613 O O . ARG B 1 100 ? -5.891 -4.574 21.828 1 32.69 100 ARG B O 1
ATOM 1620 N N . GLY B 1 101 ? -6.602 -6.113 20.688 1 35.53 101 GLY B N 1
ATOM 1621 C CA . GLY B 1 101 ? -7.871 -5.449 20.438 1 35.53 101 GLY B CA 1
ATOM 1622 C C . GLY B 1 101 ? -8.805 -5.473 21.625 1 35.53 101 GLY B C 1
ATOM 1623 O O . GLY B 1 101 ? -8.586 -6.23 22.578 1 35.53 101 GLY B O 1
ATOM 1624 N N . PRO B 1 102 ? -9.594 -4.363 21.938 1 32.81 102 PRO B N 1
ATOM 1625 C CA . PRO B 1 102 ? -10.523 -4.281 23.062 1 32.81 102 PRO B CA 1
ATOM 1626 C C . PRO B 1 102 ? -11.398 -5.523 23.188 1 32.81 102 PRO B C 1
ATOM 1628 O O . PRO B 1 102 ? -11.828 -6.09 22.188 1 32.81 102 PRO B O 1
ATOM 1631 N N . THR B 1 103 ? -11.125 -6.391 24.078 1 31.72 103 THR B N 1
ATOM 1632 C CA . THR B 1 103 ? -12.109 -7.391 24.484 1 31.72 103 THR B CA 1
ATOM 1633 C C . THR B 1 103 ? -13.469 -6.75 24.734 1 31.72 103 THR B C 1
ATOM 1635 O O . THR B 1 103 ? -13.562 -5.711 25.391 1 31.72 103 THR B O 1
ATOM 1638 N N . PRO B 1 104 ? -14.5 -7.027 23.906 1 34.62 104 PRO B N 1
ATOM 1639 C CA . PRO B 1 104 ? -15.836 -6.566 24.297 1 34.62 104 PRO B CA 1
ATOM 1640 C C . PRO B 1 104 ? -16.156 -6.828 25.766 1 34.62 104 PRO B C 1
ATOM 1642 O O . PRO B 1 104 ? -15.914 -7.93 26.266 1 34.62 104 PRO B O 1
ATOM 1645 N N . GLU B 1 105 ? -15.766 -5.984 26.625 1 31.34 105 GLU B N 1
ATOM 1646 C CA . GLU B 1 105 ? -16.219 -6.133 28 1 31.34 105 GLU B CA 1
ATOM 1647 C C . GLU B 1 105 ? -17.75 -6.137 28.078 1 31.34 105 GLU B C 1
ATOM 1649 O O . GLU B 1 105 ? -18.391 -5.168 27.672 1 31.34 105 GLU B O 1
ATOM 1654 N N . ALA B 1 106 ? -18.484 -7.355 27.984 1 26.3 106 ALA B N 1
ATOM 1655 C CA . ALA B 1 106 ? -19.781 -7.457 28.641 1 26.3 106 ALA B CA 1
ATOM 1656 C C . ALA B 1 106 ? -19.609 -7.582 30.156 1 26.3 106 ALA B C 1
ATOM 1658 O O . ALA B 1 106 ? -18.578 -8.055 30.641 1 26.3 106 ALA B O 1
#

Secondary structure (DSSP, 8-state):
-----------B-EEE--HHHHT-EE-SEEEEEE-SS-EEEEEEE--TT-SEEEEEEEEEE-HHHHHHHHHHHHHHHHHHHHHH----------S-----------/-------------EEE--HHHHT-EE-SEEEEEE-SS-EEEEEEE--TT-SEEEEEEEEEE-HHHHHHHHHHHHHHHHHHHHHH----------S-B---------

Foldseek 3Di:
DPPCVVVPPPCPPDDDDDPVPVVHDDADDWDWDDDQFKIKIFGWHDDPPDPDIDRPDIDIDGPVVVVVVVVVVVVVQVVVCVVPNHDPCPVCPVPPPPPPDDDPDD/DPPCVVVPPPCPPDDDDDPVPVVHDDADDWDWDDDQFKIKIFGWHDDPPDPDIDRPDIDIDGPVVVVVVVVVVVVVQVVVCVVPNHDPCPVCPVPPPPPPDDDPDD

Nearest PDB structures (foldseek):
  6p7b-assembly1_A  TM=5.880E-01  e=9.447E-01  Fowlpox virus
  3w03-assembly1_B  TM=3.096E-01  e=6.146E-01  Homo sapiens
  7fik-assembly1_b  TM=3.569E-01  e=1.136E+00  Xenopus laevis
  7lt3-assembly1_H  TM=2.761E-01  e=5.436E-01  Homo sapiens
  2qm4-assembly1_A  TM=3.056E-01  e=9.447E-01  Homo sapiens

Solvent-accessible surface area (backbone atoms only — not comparable to full-atom values): 12538 Å² total; per-residue (Å²): 131,83,80,74,67,66,69,76,64,82,63,38,51,42,74,43,73,47,74,92,39,65,82,44,42,71,32,70,41,74,48,78,48,72,61,99,69,33,33,38,40,36,30,21,38,75,50,90,92,49,73,54,24,38,47,77,44,29,39,34,24,39,58,49,45,47,50,50,48,29,52,52,44,46,54,50,49,52,52,47,27,73,74,74,44,79,70,70,65,71,74,66,64,77,63,62,78,31,76,76,66,83,68,84,81,126,131,83,82,75,68,68,68,75,63,81,63,39,48,42,74,42,72,47,76,92,37,66,81,43,43,69,33,71,41,75,49,78,48,72,61,100,69,36,33,39,40,37,29,20,39,76,50,89,92,48,72,55,24,37,47,77,44,28,38,33,24,40,59,48,42,46,51,51,47,29,53,52,47,46,53,50,50,52,52,46,27,72,74,71,44,80,69,69,67,70,73,66,65,77,61,65,77,32,76,76,66,84,68,81,80,127

Radius of gyration: 20.73 Å; Cα contacts (8 Å, |Δi|>4): 327; chains: 2; bounding box: 40×44×92 Å

Organism: NCBI:txid1194090

InterPro domains:
  IPR021857 Protein of unknown function DUF3467 [PF11950] (6-88)

Sequence (212 aa):
MADQTQDMKQGQVEIELPEEEASGTYSNLVMISHSASEFILDFISVMPGRPKAKVVKRMVLTPDHAKRLANALSENIRRFENENGPISSNDQLDVPFNYRGPTPEAMADQTQDMKQGQVEIELPEEEASGTYSNLVMISHSASEFILDFISVMPGRPKAKVVKRMVLTPDHAKRLANALSENIRRFENENGPISSNDQLDVPFNYRGPTPEA

pLDDT: mean 78.93, std 26.3, range [26.12, 98.81]